Protein AF-A0A938W6D3-F1 (afdb_monomer)

Radius of gyration: 17.62 Å; Cα contacts (8 Å, |Δi|>4): 256; chains: 1; bounding box: 37×51×52 Å

Secondary structure (DSSP, 8-state):
-PPPEEEEEEE-GGGHHHHHHHHHHHHT-SS---EEEEESS-SGGGTT-SEEEEEE-SS--TTHHHHHHHHHHTT--EEEEEE-S---HHHHHHHHHTTTS--EEESSHHHHHHHHHHHHHHHHHHTTTTTT--HHHHHHHHHHHHHHTT-PPPPPPPP----TT-EEE--TTTS--TT----PPP-

Sequence (187 aa):
MPSQVRLYISAGPDQDPARELLGRSLAEFPINVGWVIKRTPDVDSVAECHLFVLLFGPDIVAPVGLELWWARRTEKPIIGCYFDGLHTPAGQVFLQENADLNWTRCADLPALRRAVMTHLSRFLLAHAERYGV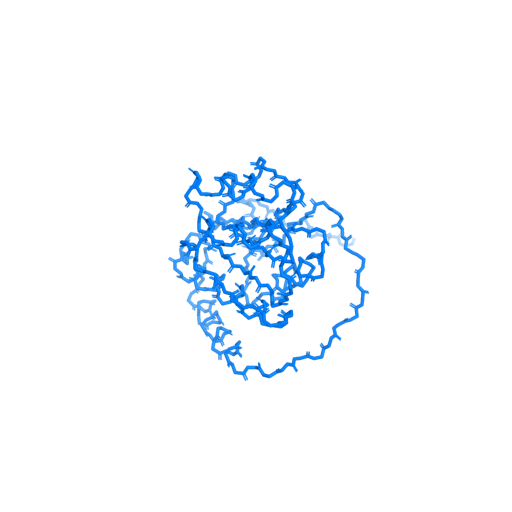SLVEAERLRAFVASLDKTAPAPAPPKATGAGGGGVILAPGKDEPAGARLVQDEA

Mean predicted aligned error: 8.63 Å

Structure (mmCIF, N/CA/C/O backbone):
data_AF-A0A938W6D3-F1
#
_entry.id   AF-A0A938W6D3-F1
#
loop_
_atom_site.group_PDB
_atom_site.id
_atom_site.type_symbol
_atom_site.label_atom_id
_atom_site.label_alt_id
_atom_site.label_comp_id
_atom_site.label_asym_id
_atom_site.label_entity_id
_atom_site.label_seq_id
_atom_site.pdbx_PDB_ins_code
_atom_site.Cartn_x
_atom_site.Cartn_y
_atom_site.Cartn_z
_atom_site.occupancy
_atom_site.B_iso_or_equiv
_atom_site.auth_seq_id
_atom_site.auth_comp_id
_atom_site.auth_asym_id
_atom_site.auth_atom_id
_atom_site.pdbx_PDB_model_num
ATOM 1 N N . MET A 1 1 ? -5.534 0.957 24.408 1.00 50.62 1 MET A N 1
ATOM 2 C CA . MET A 1 1 ? -5.613 2.127 23.507 1.00 50.62 1 MET A CA 1
ATOM 3 C C . MET A 1 1 ? -5.587 1.623 22.077 1.00 50.62 1 MET A C 1
ATOM 5 O O . MET A 1 1 ? -4.887 0.639 21.846 1.00 50.62 1 MET A O 1
ATOM 9 N N . PRO A 1 2 ? -6.359 2.222 21.156 1.00 61.66 2 PRO A N 1
ATOM 10 C CA . PRO A 1 2 ? -6.292 1.850 19.748 1.00 61.66 2 PRO A CA 1
ATOM 11 C C . PRO A 1 2 ? -4.872 2.081 19.228 1.00 61.66 2 PRO A C 1
ATOM 13 O O . PRO A 1 2 ? -4.289 3.137 19.457 1.00 61.66 2 PRO A O 1
ATOM 16 N N . SER A 1 3 ? -4.287 1.076 18.577 1.00 80.00 3 SER A N 1
ATOM 17 C CA . SER A 1 3 ? -2.960 1.238 17.975 1.00 80.00 3 SER A CA 1
ATOM 18 C C . SER A 1 3 ? -3.056 2.077 16.702 1.00 80.00 3 SER A C 1
ATOM 20 O O . SER A 1 3 ? -4.046 1.973 15.985 1.00 80.00 3 SER A O 1
ATOM 22 N N . GLN A 1 4 ? -2.026 2.853 16.375 1.00 90.56 4 GLN A N 1
ATOM 23 C CA . GLN A 1 4 ? -1.933 3.494 15.061 1.00 90.56 4 GLN A CA 1
ATOM 24 C C . GLN A 1 4 ? -1.686 2.447 13.967 1.00 90.56 4 GLN A C 1
ATOM 26 O O . GLN A 1 4 ? -1.009 1.437 14.184 1.00 90.56 4 GLN A O 1
ATOM 31 N N . VAL A 1 5 ? -2.208 2.676 12.765 1.00 94.19 5 VAL A N 1
ATOM 32 C CA . VAL A 1 5 ? -1.916 1.841 11.598 1.00 94.19 5 VAL A CA 1
ATOM 33 C C . VAL A 1 5 ? -0.581 2.271 11.006 1.00 94.19 5 VAL A C 1
ATOM 35 O O . VAL A 1 5 ? -0.425 3.399 10.548 1.00 94.19 5 VAL A O 1
ATOM 38 N N . ARG A 1 6 ? 0.389 1.355 10.988 1.00 95.81 6 ARG A N 1
ATOM 39 C CA . ARG A 1 6 ? 1.700 1.565 10.378 1.00 95.81 6 ARG A CA 1
ATOM 40 C C . ARG A 1 6 ? 1.677 1.015 8.958 1.00 95.81 6 ARG A C 1
ATOM 42 O O . ARG A 1 6 ? 1.587 -0.198 8.774 1.00 95.81 6 ARG A O 1
ATOM 49 N N . LEU A 1 7 ? 1.728 1.895 7.971 1.00 97.25 7 LEU A N 1
ATOM 50 C CA . LEU A 1 7 ? 1.716 1.552 6.554 1.00 97.25 7 LEU A CA 1
ATOM 51 C C . LEU A 1 7 ? 3.096 1.809 5.958 1.00 97.25 7 LEU A C 1
ATOM 53 O O . LEU A 1 7 ? 3.646 2.898 6.119 1.00 97.25 7 LEU A O 1
ATOM 57 N N . TYR A 1 8 ? 3.625 0.828 5.238 1.00 97.94 8 TYR A N 1
ATOM 58 C CA . TYR A 1 8 ? 4.823 1.002 4.431 1.00 97.94 8 TYR A CA 1
ATOM 59 C C . TYR A 1 8 ? 4.459 1.046 2.948 1.00 97.94 8 TYR A C 1
ATOM 61 O O . TYR A 1 8 ? 3.762 0.151 2.478 1.00 97.94 8 TYR A O 1
ATOM 69 N N . ILE A 1 9 ? 4.925 2.054 2.211 1.00 97.94 9 ILE A N 1
ATOM 70 C CA . ILE A 1 9 ? 4.719 2.172 0.761 1.00 97.94 9 ILE A CA 1
ATOM 71 C C . ILE A 1 9 ? 6.065 2.018 0.052 1.00 97.94 9 ILE A C 1
ATOM 73 O O . ILE A 1 9 ? 6.869 2.953 0.015 1.00 97.94 9 ILE A O 1
ATOM 77 N N . SER A 1 10 ? 6.291 0.838 -0.521 1.00 97.62 10 SER A N 1
ATOM 78 C CA . SER A 1 10 ? 7.469 0.532 -1.322 1.00 97.62 10 SER A CA 1
ATOM 79 C C . SER A 1 10 ? 7.214 0.837 -2.792 1.00 97.62 10 SER A C 1
ATOM 81 O O . SER A 1 10 ? 6.268 0.310 -3.383 1.00 97.62 10 SER A O 1
ATOM 83 N N . ALA A 1 11 ? 8.006 1.739 -3.368 1.00 96.62 11 ALA A N 1
ATOM 84 C CA . ALA A 1 11 ? 7.808 2.200 -4.736 1.00 96.62 11 ALA A CA 1
ATOM 85 C C . ALA A 1 11 ? 9.069 2.843 -5.324 1.00 96.62 11 ALA A C 1
ATOM 87 O O . ALA A 1 11 ? 9.824 3.515 -4.611 1.00 96.62 11 ALA A O 1
ATOM 88 N N . GLY A 1 12 ? 9.244 2.710 -6.639 1.00 93.25 12 GLY A N 1
ATOM 89 C CA . GLY A 1 12 ? 10.274 3.435 -7.378 1.00 93.25 12 GLY A CA 1
ATOM 90 C C . GLY A 1 12 ? 9.995 4.940 -7.517 1.00 93.25 12 GLY A C 1
ATOM 91 O O . GLY A 1 12 ? 8.876 5.387 -7.253 1.00 93.25 12 GLY A O 1
ATOM 92 N N . PRO A 1 13 ? 10.997 5.753 -7.913 1.00 91.00 13 PRO A N 1
ATOM 93 C CA . PRO A 1 13 ? 10.822 7.194 -8.138 1.00 91.00 13 PRO A CA 1
ATOM 94 C C . PRO A 1 13 ? 9.753 7.533 -9.186 1.00 91.00 13 PRO A C 1
ATOM 96 O O . PRO A 1 13 ? 9.046 8.527 -9.065 1.00 91.00 13 PRO A O 1
ATOM 99 N N . ASP A 1 14 ? 9.587 6.681 -10.195 1.00 90.25 14 ASP A N 1
ATOM 100 C CA . ASP A 1 14 ? 8.561 6.795 -11.235 1.00 90.25 14 ASP A CA 1
ATOM 101 C C . ASP A 1 14 ? 7.126 6.710 -10.682 1.00 90.25 14 ASP A C 1
ATOM 103 O O . ASP A 1 14 ? 6.181 7.178 -11.316 1.00 90.25 14 ASP A O 1
ATOM 107 N N . GLN A 1 15 ? 6.964 6.172 -9.471 1.00 94.19 15 GLN A N 1
ATOM 108 C CA . GLN A 1 15 ? 5.687 6.010 -8.782 1.00 94.19 15 GLN A CA 1
ATOM 109 C C . GLN A 1 15 ? 5.403 7.122 -7.756 1.00 94.19 15 GLN A C 1
ATOM 111 O O . GLN A 1 15 ? 4.501 6.993 -6.926 1.00 94.19 15 GLN A O 1
ATOM 116 N N . ASP A 1 16 ? 6.123 8.246 -7.805 1.00 92.56 16 ASP A N 1
ATOM 117 C CA . ASP A 1 16 ? 5.860 9.408 -6.945 1.00 92.56 16 ASP A CA 1
ATOM 118 C C . ASP A 1 16 ? 4.405 9.912 -6.978 1.00 92.56 16 ASP A C 1
ATOM 120 O O . ASP A 1 16 ? 3.821 10.091 -5.902 1.00 92.56 16 ASP A O 1
ATOM 124 N N . PRO A 1 17 ? 3.760 10.063 -8.154 1.00 93.88 17 PRO A N 1
ATOM 125 C CA . PRO A 1 17 ? 2.354 10.466 -8.218 1.00 93.88 17 PRO A CA 1
ATOM 126 C C . PRO A 1 17 ? 1.422 9.488 -7.493 1.00 93.88 17 PRO A C 1
ATOM 128 O O . PRO A 1 17 ? 0.459 9.896 -6.842 1.00 93.88 17 PRO A O 1
ATOM 131 N N . ALA A 1 18 ? 1.723 8.190 -7.572 1.00 94.94 18 ALA A N 1
ATOM 132 C CA . ALA A 1 18 ? 0.973 7.154 -6.880 1.00 94.94 18 ALA A CA 1
ATOM 133 C C . ALA A 1 18 ? 1.157 7.250 -5.358 1.00 94.94 18 ALA A C 1
ATOM 135 O O . ALA A 1 18 ? 0.176 7.191 -4.615 1.00 94.94 18 ALA A O 1
ATOM 136 N N . ARG A 1 19 ? 2.388 7.484 -4.881 1.00 94.19 19 ARG A N 1
ATOM 137 C CA . ARG A 1 19 ? 2.662 7.713 -3.452 1.00 94.19 19 ARG A CA 1
ATOM 138 C C . ARG A 1 19 ? 1.906 8.922 -2.910 1.00 94.19 19 ARG A C 1
ATOM 140 O O . ARG A 1 19 ? 1.309 8.837 -1.836 1.00 94.19 19 ARG A O 1
ATOM 147 N N . GLU A 1 20 ? 1.915 10.032 -3.642 1.00 93.94 20 GLU A N 1
ATOM 148 C CA . GLU A 1 20 ? 1.214 11.253 -3.241 1.00 93.94 20 GLU A CA 1
ATOM 149 C C . GLU A 1 20 ? -0.303 11.034 -3.170 1.00 93.94 20 GLU A C 1
ATOM 151 O O . GLU A 1 20 ? -0.943 11.399 -2.179 1.00 93.94 20 GLU A O 1
ATOM 156 N N . LEU A 1 21 ? -0.875 10.377 -4.185 1.00 95.62 21 LEU A N 1
ATOM 157 C CA . LEU A 1 21 ? -2.291 10.024 -4.218 1.00 95.62 21 LEU A CA 1
ATOM 158 C C . LEU A 1 21 ? -2.701 9.182 -3.007 1.00 95.62 21 LEU A C 1
ATOM 160 O O . LEU A 1 21 ? -3.756 9.431 -2.417 1.00 95.62 21 LEU A O 1
ATOM 164 N N . LEU A 1 22 ? -1.894 8.182 -2.640 1.00 95.75 22 LEU A N 1
ATOM 165 C CA . LEU A 1 22 ? -2.178 7.334 -1.485 1.00 95.75 22 LEU A CA 1
ATOM 166 C C . LEU A 1 22 ? -2.100 8.125 -0.181 1.00 95.75 22 LEU A C 1
ATOM 168 O O . LEU A 1 22 ? -3.022 8.028 0.623 1.00 95.75 22 LEU A O 1
ATOM 172 N N . GLY A 1 23 ? -1.073 8.960 0.003 1.00 92.75 23 GLY A N 1
ATOM 173 C CA . GLY A 1 23 ? -0.968 9.833 1.176 1.00 92.75 23 GLY A CA 1
ATOM 174 C C . GLY A 1 23 ? -2.195 10.733 1.344 1.00 92.75 23 GLY A C 1
ATOM 175 O O . GLY A 1 23 ? -2.763 10.819 2.431 1.00 92.75 23 GLY A O 1
ATOM 176 N N . ARG A 1 24 ? -2.669 11.329 0.246 1.00 94.12 24 ARG A N 1
ATOM 177 C CA . ARG A 1 24 ? -3.885 12.153 0.234 1.00 94.12 24 ARG A CA 1
ATOM 178 C C . ARG A 1 24 ? -5.145 11.340 0.532 1.00 94.12 24 ARG A C 1
ATOM 180 O O . ARG A 1 24 ? -5.965 11.747 1.343 1.00 94.12 24 ARG A O 1
ATOM 187 N N . SER A 1 25 ? -5.267 10.159 -0.071 1.00 94.31 25 SER A N 1
ATOM 188 C CA . SER A 1 25 ? -6.417 9.271 0.145 1.00 94.31 25 SER A CA 1
ATOM 189 C C . SER A 1 25 ? -6.520 8.784 1.594 1.00 94.31 25 SER A C 1
ATOM 191 O O . SER A 1 25 ? -7.625 8.580 2.084 1.00 94.31 25 SER A O 1
ATOM 193 N N . LEU A 1 26 ? -5.385 8.623 2.284 1.00 93.94 26 LEU A N 1
ATOM 194 C CA . LEU A 1 26 ? -5.334 8.283 3.709 1.00 93.94 26 LEU A CA 1
ATOM 195 C C . LEU A 1 26 ? -5.742 9.456 4.606 1.00 93.94 26 LEU A C 1
ATOM 197 O O . LEU A 1 26 ? -6.366 9.240 5.640 1.00 93.94 26 LEU A O 1
ATOM 201 N N . ALA A 1 27 ? -5.431 10.692 4.211 1.00 91.19 27 ALA A N 1
ATOM 202 C CA . ALA A 1 27 ? -5.909 11.883 4.914 1.00 91.19 27 ALA A CA 1
ATOM 203 C C . ALA A 1 27 ? -7.426 12.091 4.745 1.00 91.19 27 ALA A C 1
ATOM 205 O O . ALA A 1 27 ? -8.087 12.588 5.649 1.00 91.19 27 ALA A O 1
ATOM 206 N N . GLU A 1 28 ? -7.981 11.673 3.606 1.00 90.94 28 GLU A N 1
ATOM 207 C CA . GLU A 1 28 ? -9.415 11.742 3.280 1.00 90.94 28 GLU A CA 1
ATOM 208 C C . GLU A 1 28 ? -10.198 10.479 3.695 1.00 90.94 28 GLU A C 1
ATOM 210 O O . GLU A 1 28 ? -11.330 10.265 3.252 1.00 90.94 28 GLU A O 1
ATOM 215 N N . PHE A 1 29 ? -9.598 9.599 4.499 1.00 93.81 29 PHE A N 1
ATOM 216 C CA . PHE A 1 29 ? -10.198 8.314 4.841 1.00 93.81 29 PHE A CA 1
ATOM 217 C C . PHE A 1 29 ? -11.507 8.507 5.641 1.00 93.81 29 PHE A C 1
ATOM 219 O O . PHE A 1 29 ? -11.589 9.400 6.484 1.00 93.81 29 PHE A O 1
ATOM 226 N N . PRO A 1 30 ? -12.559 7.690 5.423 1.00 92.00 30 PRO A N 1
ATOM 227 C CA . PRO A 1 30 ? -13.912 7.966 5.937 1.00 92.00 30 PRO A CA 1
ATOM 228 C C . PRO A 1 30 ? -14.073 7.809 7.459 1.00 92.00 30 PRO A C 1
ATOM 230 O O . PRO A 1 30 ? -15.167 8.023 7.993 1.00 92.00 30 PRO A O 1
ATOM 233 N N . ILE A 1 31 ? -13.020 7.382 8.157 1.00 92.25 31 ILE A N 1
ATOM 234 C CA . ILE A 1 31 ? -13.013 7.173 9.603 1.00 92.25 31 ILE A CA 1
ATOM 235 C C . ILE A 1 31 ? -11.733 7.722 10.215 1.00 92.25 31 ILE A C 1
ATOM 237 O O . ILE A 1 31 ? -10.702 7.825 9.552 1.00 92.25 31 ILE A O 1
ATOM 241 N N . ASN A 1 32 ? -11.801 8.021 11.507 1.00 87.38 32 ASN A N 1
ATOM 242 C CA . ASN A 1 32 ? -10.692 8.613 12.227 1.00 87.38 32 ASN A CA 1
ATOM 243 C C . ASN A 1 32 ? -9.780 7.514 12.795 1.00 87.38 32 ASN A C 1
ATOM 245 O O . ASN A 1 32 ? -10.134 6.845 13.772 1.00 87.38 32 ASN A O 1
ATOM 249 N N . VAL A 1 33 ? -8.630 7.295 12.157 1.00 88.81 33 VAL A N 1
ATOM 250 C CA . VAL A 1 33 ? -7.60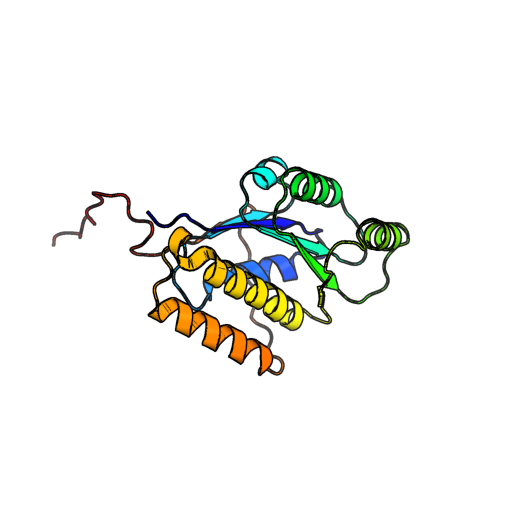9 6.317 12.564 1.00 88.81 33 VAL A CA 1
ATOM 251 C C . VAL A 1 33 ? -6.243 6.984 12.466 1.00 88.81 33 VAL A C 1
ATOM 253 O O . VAL A 1 33 ? -5.974 7.680 11.491 1.00 88.81 33 VAL A O 1
ATOM 256 N N . GLY A 1 34 ? -5.396 6.789 13.477 1.00 90.06 34 GLY A N 1
ATOM 257 C CA . GLY A 1 34 ? -4.036 7.316 13.454 1.00 90.06 34 GLY A CA 1
ATOM 258 C C . GLY A 1 34 ? -3.183 6.525 12.463 1.00 90.06 34 GLY A C 1
ATOM 259 O O . GLY A 1 34 ? -3.135 5.295 12.541 1.00 90.06 34 GLY A O 1
ATOM 260 N N . TRP A 1 35 ? -2.512 7.209 11.539 1.00 93.31 35 TRP A N 1
ATOM 261 C CA . TRP A 1 35 ? -1.640 6.599 10.535 1.00 93.31 35 TRP A CA 1
ATOM 262 C C . TRP A 1 35 ? -0.188 6.994 10.754 1.00 93.31 35 TRP A C 1
ATOM 264 O O . TRP A 1 35 ? 0.136 8.167 10.927 1.00 93.31 35 TRP A O 1
ATOM 274 N N . VAL A 1 36 ? 0.701 6.017 10.630 1.00 95.06 36 VAL A N 1
ATOM 275 C CA . VAL A 1 36 ? 2.142 6.229 10.492 1.00 95.06 36 VAL A CA 1
ATOM 276 C C . VAL A 1 36 ? 2.541 5.702 9.125 1.00 95.06 36 VAL A C 1
ATOM 278 O O . VAL A 1 36 ? 2.467 4.496 8.884 1.00 95.06 36 VAL A O 1
ATOM 281 N N . ILE A 1 37 ? 2.933 6.599 8.221 1.00 95.06 37 ILE A N 1
ATOM 282 C CA . ILE A 1 37 ? 3.239 6.253 6.833 1.00 95.06 37 ILE A CA 1
ATOM 283 C C . ILE A 1 37 ? 4.745 6.364 6.612 1.00 95.06 37 ILE A C 1
ATOM 285 O O . ILE A 1 37 ? 5.329 7.451 6.674 1.00 95.06 37 ILE A O 1
ATOM 289 N N . LYS A 1 38 ? 5.358 5.221 6.314 1.00 96.38 38 LYS A N 1
ATOM 290 C CA . LYS A 1 38 ? 6.757 5.078 5.906 1.00 96.38 38 LYS A CA 1
ATOM 291 C C . LYS A 1 38 ? 6.827 4.710 4.427 1.00 96.38 38 LYS A C 1
ATOM 293 O O . LYS A 1 38 ? 5.863 4.182 3.871 1.00 96.38 38 LYS A O 1
ATOM 298 N N . ARG A 1 39 ? 7.934 5.036 3.763 1.00 94.62 39 ARG A N 1
ATOM 299 C CA . ARG A 1 39 ? 8.095 4.807 2.321 1.00 94.62 39 ARG A CA 1
ATOM 300 C C . ARG A 1 39 ? 9.553 4.617 1.929 1.00 94.62 39 ARG A C 1
ATOM 302 O O . ARG A 1 39 ? 10.432 5.050 2.667 1.00 94.62 39 ARG A O 1
ATOM 309 N N . THR A 1 40 ? 9.772 4.058 0.742 1.00 94.25 40 THR A 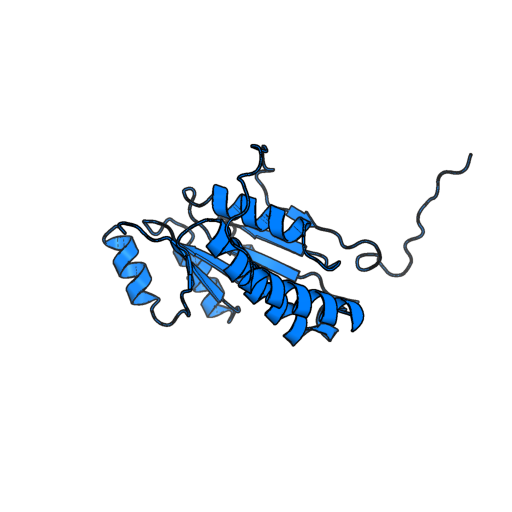N 1
ATOM 310 C CA . THR A 1 40 ? 11.103 3.917 0.137 1.00 94.25 40 THR A CA 1
ATOM 311 C C . THR A 1 40 ? 11.850 5.259 0.068 1.00 94.25 40 THR A C 1
ATOM 313 O O . THR A 1 40 ? 11.243 6.254 -0.349 1.00 94.25 40 THR A O 1
ATOM 316 N N . PRO A 1 41 ? 13.166 5.302 0.351 1.00 92.88 41 PRO A N 1
ATOM 317 C CA . PRO A 1 41 ? 13.993 4.221 0.897 1.00 92.88 41 PRO A CA 1
ATOM 318 C C . PRO A 1 41 ? 14.021 4.248 2.439 1.00 92.88 41 PRO A C 1
ATOM 320 O O . PRO A 1 41 ? 14.532 5.198 3.024 1.00 92.88 41 PRO A O 1
ATOM 323 N N . ASP A 1 42 ? 13.506 3.207 3.103 1.00 93.31 42 ASP A N 1
ATOM 324 C CA . ASP A 1 42 ? 13.544 3.074 4.579 1.00 93.31 42 ASP A CA 1
ATOM 325 C C . ASP A 1 42 ? 13.364 1.598 4.980 1.00 93.31 42 ASP A C 1
ATOM 327 O O . ASP A 1 42 ? 12.287 1.182 5.402 1.00 93.31 42 ASP A O 1
ATOM 331 N N . VAL A 1 43 ? 14.378 0.764 4.739 1.00 92.75 43 VAL A N 1
ATOM 332 C CA . VAL A 1 43 ? 14.269 -0.698 4.916 1.00 92.75 43 VAL A CA 1
ATOM 333 C C . VAL A 1 43 ? 13.986 -1.078 6.374 1.00 92.75 43 VAL A C 1
ATOM 335 O O . VAL A 1 43 ? 13.194 -1.984 6.631 1.00 92.75 43 VAL A O 1
ATOM 338 N N . ASP A 1 44 ? 14.578 -0.360 7.328 1.00 91.88 44 ASP A N 1
ATOM 339 C CA . ASP A 1 44 ? 14.455 -0.658 8.759 1.00 91.88 44 ASP A CA 1
ATOM 340 C C . ASP A 1 44 ? 13.004 -0.525 9.247 1.00 91.88 44 ASP A C 1
ATOM 342 O O . ASP A 1 44 ? 12.524 -1.328 10.051 1.00 91.88 44 ASP A O 1
ATOM 346 N N . SER A 1 45 ? 12.252 0.426 8.685 1.00 93.94 45 SER A N 1
ATOM 347 C CA . SER A 1 45 ? 10.844 0.630 9.035 1.00 93.94 45 SER A CA 1
ATOM 348 C C . SER A 1 45 ? 9.894 -0.459 8.513 1.00 93.94 45 SER A C 1
ATOM 350 O O . SER A 1 45 ? 8.730 -0.495 8.924 1.00 93.94 45 SER A O 1
ATOM 352 N N . VAL A 1 46 ? 10.344 -1.361 7.630 1.00 95.69 46 VAL A N 1
ATOM 353 C CA . VAL A 1 46 ? 9.510 -2.462 7.107 1.00 95.69 46 VAL A CA 1
ATOM 354 C C . VAL A 1 46 ? 9.112 -3.425 8.227 1.00 95.69 46 VAL A C 1
ATOM 356 O O . VAL A 1 46 ? 7.967 -3.870 8.288 1.00 95.69 46 VAL A O 1
ATOM 359 N N . ALA A 1 47 ? 10.018 -3.711 9.165 1.00 91.88 47 ALA A N 1
ATOM 360 C CA . ALA A 1 47 ? 9.744 -4.641 10.260 1.00 91.88 47 ALA A CA 1
ATOM 361 C C . ALA A 1 47 ? 8.640 -4.134 11.207 1.00 91.88 47 ALA A C 1
ATOM 363 O O . ALA A 1 47 ? 7.899 -4.932 11.789 1.00 91.88 47 ALA A O 1
ATOM 364 N N . GLU A 1 48 ? 8.483 -2.816 11.328 1.00 92.44 48 GLU A N 1
ATOM 365 C CA . GLU A 1 48 ? 7.505 -2.186 12.217 1.00 92.44 48 GLU A CA 1
ATOM 366 C C . GLU A 1 48 ? 6.125 -1.998 11.576 1.00 92.44 48 GLU A C 1
ATOM 368 O O . GLU A 1 48 ? 5.162 -1.669 12.274 1.00 92.44 48 GLU A O 1
ATOM 373 N N . CYS A 1 49 ? 5.993 -2.177 10.258 1.00 95.31 49 CYS A N 1
ATOM 374 C CA . CYS A 1 49 ? 4.722 -1.935 9.590 1.00 95.31 49 CYS A CA 1
ATOM 375 C C . CYS A 1 49 ? 3.679 -3.020 9.919 1.00 95.31 49 CYS A C 1
ATOM 377 O O . CYS A 1 49 ? 3.994 -4.170 10.246 1.00 95.31 49 CYS A O 1
ATOM 379 N N . HIS A 1 50 ? 2.408 -2.630 9.850 1.00 95.44 50 HIS A N 1
ATOM 380 C CA . HIS A 1 50 ? 1.259 -3.531 9.918 1.00 95.44 50 HIS A CA 1
ATOM 381 C C . HIS A 1 50 ? 0.830 -3.991 8.521 1.00 95.44 50 HIS A C 1
ATOM 383 O O . HIS A 1 50 ? 0.339 -5.106 8.383 1.00 95.44 50 HIS A O 1
ATOM 389 N N . LEU A 1 51 ? 1.024 -3.147 7.501 1.00 95.94 51 LEU A N 1
ATOM 390 C CA . LEU A 1 51 ? 0.812 -3.484 6.095 1.00 95.94 51 LEU A CA 1
ATOM 391 C C . LEU A 1 51 ? 1.943 -2.951 5.224 1.00 95.94 51 LEU A C 1
ATOM 393 O O . LEU A 1 51 ? 2.476 -1.864 5.469 1.00 95.94 51 LEU A O 1
ATOM 397 N N . PHE A 1 52 ? 2.213 -3.686 4.152 1.00 98.00 52 PHE A N 1
ATOM 398 C CA . PHE A 1 52 ? 3.163 -3.320 3.118 1.00 98.00 52 PHE A CA 1
ATOM 399 C C . PHE A 1 52 ? 2.439 -3.153 1.780 1.00 98.00 52 PHE A C 1
ATOM 401 O O . PHE A 1 52 ? 1.781 -4.073 1.302 1.00 98.00 52 PHE A O 1
ATOM 408 N N . VAL A 1 53 ? 2.546 -1.979 1.167 1.00 98.12 53 VAL A N 1
ATOM 409 C CA . VAL A 1 53 ? 2.038 -1.693 -0.177 1.00 98.12 53 VAL A CA 1
ATOM 410 C C . VAL A 1 53 ? 3.223 -1.668 -1.123 1.00 98.12 53 VAL A C 1
ATOM 412 O O . VAL A 1 53 ? 4.138 -0.872 -0.933 1.00 98.12 53 VAL A O 1
ATOM 415 N N . LEU A 1 54 ? 3.191 -2.518 -2.143 1.00 98.06 54 LEU A N 1
ATOM 416 C CA . LEU A 1 54 ? 4.178 -2.548 -3.212 1.00 98.06 54 LEU A CA 1
ATOM 417 C C . LEU A 1 54 ? 3.572 -1.934 -4.470 1.00 98.06 54 LEU A C 1
ATOM 419 O O . LEU A 1 54 ? 2.600 -2.465 -5.005 1.00 98.06 54 LEU A O 1
ATOM 423 N N . LEU A 1 55 ? 4.154 -0.833 -4.940 1.00 97.25 55 LEU A N 1
ATOM 424 C CA . LEU A 1 55 ? 3.786 -0.187 -6.195 1.00 97.25 55 LEU A CA 1
ATOM 425 C C . LEU A 1 55 ? 4.848 -0.501 -7.244 1.00 97.25 55 LEU A C 1
ATOM 427 O O . LEU A 1 55 ? 5.985 -0.035 -7.146 1.00 97.25 55 LEU A O 1
ATOM 431 N N . PHE A 1 56 ? 4.469 -1.292 -8.240 1.00 96.06 56 PHE A N 1
ATOM 432 C CA . PHE A 1 56 ? 5.366 -1.747 -9.287 1.00 96.06 56 PHE A CA 1
ATOM 433 C C . PHE A 1 56 ? 5.106 -1.022 -10.613 1.00 96.06 56 PHE A C 1
ATOM 435 O O . PHE A 1 56 ? 3.985 -1.004 -11.129 1.00 96.06 56 PHE A O 1
ATOM 442 N N . GLY A 1 57 ? 6.164 -0.404 -11.137 1.00 92.62 57 GLY A N 1
ATOM 443 C CA . GLY A 1 57 ? 6.171 0.327 -12.399 1.00 92.62 57 GLY A CA 1
ATOM 444 C C . GLY A 1 57 ? 6.780 -0.480 -13.554 1.00 92.62 57 GLY A C 1
ATOM 445 O O . GLY A 1 57 ? 6.705 -1.709 -13.573 1.00 92.62 57 GLY A O 1
ATOM 446 N N . PRO A 1 58 ? 7.403 0.190 -14.539 1.00 92.88 58 PRO A N 1
ATOM 447 C CA . PRO A 1 58 ? 8.059 -0.470 -15.671 1.00 92.88 58 PRO A CA 1
ATOM 448 C C . PRO A 1 58 ? 9.277 -1.323 -15.287 1.00 92.88 58 PRO A C 1
ATOM 450 O O . PRO A 1 58 ? 9.604 -2.272 -15.999 1.00 92.88 58 PRO A O 1
ATOM 453 N N . ASP A 1 59 ? 9.957 -0.998 -14.187 1.00 95.19 59 ASP A N 1
ATOM 454 C CA . ASP A 1 59 ? 11.167 -1.695 -13.749 1.00 95.19 59 ASP A CA 1
ATOM 455 C C . ASP A 1 59 ? 11.249 -1.807 -12.222 1.00 95.19 59 ASP A C 1
ATOM 457 O O . ASP A 1 59 ? 10.600 -1.060 -11.486 1.00 95.19 59 ASP A O 1
ATOM 461 N N . ILE A 1 60 ? 12.083 -2.731 -11.747 1.00 93.62 60 ILE A N 1
ATOM 462 C CA . ILE A 1 60 ? 12.475 -2.824 -10.347 1.00 93.62 60 ILE A CA 1
ATOM 463 C C . ILE A 1 60 ? 13.650 -1.881 -10.069 1.00 93.62 60 ILE A C 1
ATOM 465 O O . ILE A 1 60 ? 14.659 -1.878 -10.770 1.00 93.62 60 ILE A O 1
ATOM 469 N N . VAL A 1 61 ? 13.547 -1.093 -9.001 1.00 93.81 61 VAL A N 1
ATOM 470 C CA . VAL A 1 61 ? 14.607 -0.170 -8.575 1.00 93.81 61 VAL A CA 1
ATOM 471 C C . VAL A 1 61 ? 14.998 -0.437 -7.132 1.00 93.81 61 VAL A C 1
ATOM 473 O O . VAL A 1 61 ? 14.155 -0.712 -6.280 1.00 93.81 61 VAL A O 1
ATOM 476 N N . ALA A 1 62 ? 16.290 -0.361 -6.828 1.00 93.31 62 ALA A N 1
ATOM 477 C CA . ALA A 1 62 ? 16.742 -0.474 -5.449 1.00 93.31 62 ALA A CA 1
ATOM 478 C C . ALA A 1 62 ? 16.210 0.710 -4.610 1.00 93.31 62 ALA A C 1
ATOM 480 O O . ALA A 1 62 ? 16.174 1.834 -5.113 1.00 93.31 62 ALA A O 1
ATOM 481 N N . PRO A 1 63 ? 15.832 0.497 -3.336 1.00 95.69 63 PRO A N 1
ATOM 482 C CA . PRO A 1 63 ? 15.881 -0.755 -2.571 1.00 95.69 63 PRO A CA 1
ATOM 483 C C . PRO A 1 63 ? 14.574 -1.584 -2.570 1.00 95.69 63 PRO A C 1
ATOM 485 O O . PRO A 1 63 ? 14.429 -2.453 -1.716 1.00 95.69 63 PRO A O 1
ATOM 488 N N . VAL A 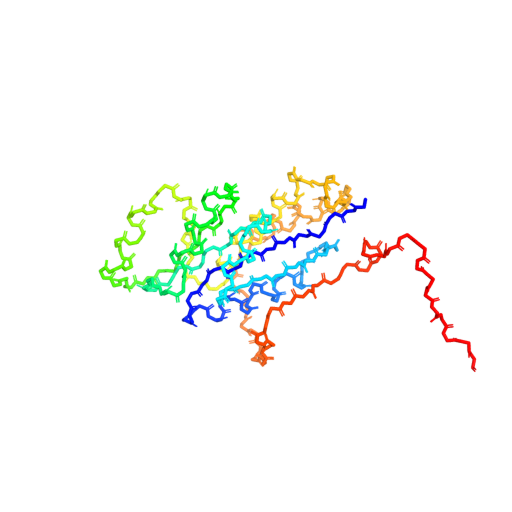1 64 ? 13.637 -1.382 -3.507 1.00 96.38 64 VAL A N 1
ATOM 489 C CA . VAL A 1 64 ? 12.291 -2.009 -3.494 1.00 96.38 64 VAL A CA 1
ATOM 490 C C . VAL A 1 64 ? 12.339 -3.535 -3.342 1.00 96.38 64 VAL A C 1
ATOM 492 O O . VAL A 1 64 ? 11.590 -4.107 -2.552 1.00 96.38 64 VAL A O 1
ATOM 495 N N . GLY A 1 65 ? 13.253 -4.214 -4.044 1.00 96.12 65 GLY A N 1
ATOM 496 C CA . GLY A 1 65 ? 13.402 -5.669 -3.924 1.00 96.12 65 GLY A CA 1
ATOM 497 C C . GLY A 1 65 ? 13.815 -6.124 -2.518 1.00 96.12 65 GLY A C 1
ATOM 498 O O . GLY A 1 65 ? 13.299 -7.120 -2.013 1.00 96.12 65 GLY A O 1
ATOM 499 N N . LEU A 1 66 ? 14.695 -5.368 -1.852 1.00 96.50 66 LEU A N 1
ATOM 500 C CA . LEU A 1 66 ? 15.121 -5.648 -0.478 1.00 96.50 66 LEU A CA 1
ATOM 501 C C . LEU A 1 66 ? 13.993 -5.368 0.525 1.00 96.50 66 LEU A C 1
ATOM 503 O O . LEU A 1 66 ? 13.800 -6.137 1.465 1.00 96.50 66 LEU A O 1
ATOM 507 N N . GLU A 1 67 ? 13.224 -4.301 0.312 1.00 97.69 67 GLU A N 1
ATOM 508 C CA . GLU A 1 67 ? 12.051 -3.972 1.131 1.00 97.69 67 GLU A CA 1
ATOM 509 C C . GLU A 1 67 ? 10.984 -5.075 1.040 1.00 97.69 67 GLU A C 1
ATOM 511 O O . GLU A 1 67 ? 10.482 -5.531 2.069 1.00 97.69 67 GLU A O 1
ATOM 516 N N . LEU A 1 68 ? 10.695 -5.577 -0.168 1.00 97.44 68 LEU A N 1
ATOM 517 C CA . LEU A 1 68 ? 9.789 -6.712 -0.366 1.00 97.44 68 LEU A CA 1
ATOM 518 C C . LEU A 1 68 ? 10.314 -7.986 0.312 1.00 97.44 68 LEU A C 1
ATOM 520 O O . LEU A 1 68 ? 9.549 -8.707 0.958 1.00 97.44 68 LEU A O 1
ATOM 524 N N . TRP A 1 69 ? 11.615 -8.261 0.196 1.00 96.12 69 TRP A N 1
ATOM 525 C CA . TRP A 1 69 ? 12.236 -9.409 0.857 1.00 96.12 69 TRP A CA 1
ATOM 526 C C . TRP A 1 69 ? 12.040 -9.362 2.380 1.00 96.12 69 TRP A C 1
ATOM 528 O O . TRP A 1 69 ? 11.633 -10.358 2.983 1.00 96.12 69 TRP A O 1
ATOM 538 N N . TRP A 1 70 ? 12.240 -8.196 3.001 1.00 96.94 70 TRP A N 1
ATOM 539 C CA . TRP A 1 70 ? 11.990 -8.001 4.432 1.00 96.94 70 TRP A CA 1
ATOM 540 C C . TRP A 1 70 ? 10.512 -8.127 4.805 1.00 96.94 70 TRP A C 1
ATOM 542 O O . TRP A 1 70 ? 10.194 -8.746 5.825 1.00 96.94 70 TRP A O 1
ATOM 552 N N . ALA A 1 71 ? 9.607 -7.594 3.981 1.00 97.00 71 ALA A N 1
ATOM 553 C CA . ALA A 1 71 ? 8.167 -7.704 4.201 1.00 97.00 71 ALA A CA 1
ATOM 554 C C . ALA A 1 71 ? 7.716 -9.171 4.223 1.00 97.00 71 ALA A C 1
ATOM 556 O O . ALA A 1 71 ? 6.985 -9.577 5.124 1.00 97.00 71 ALA A O 1
ATOM 557 N N . ARG A 1 72 ? 8.221 -9.995 3.296 1.00 95.94 72 ARG A N 1
ATOM 558 C CA . ARG A 1 72 ? 7.967 -11.445 3.285 1.00 95.94 72 ARG A CA 1
ATOM 559 C C . ARG A 1 72 ? 8.556 -12.144 4.500 1.00 95.94 72 ARG A C 1
ATOM 561 O O . ARG A 1 72 ? 7.867 -12.913 5.160 1.00 95.94 72 ARG A O 1
ATOM 568 N N . ARG A 1 73 ? 9.820 -11.857 4.822 1.00 95.25 73 ARG A N 1
ATOM 569 C CA . ARG A 1 73 ? 10.521 -12.476 5.957 1.00 95.25 73 ARG A CA 1
ATOM 570 C C . ARG A 1 73 ? 9.848 -12.185 7.301 1.00 95.25 73 ARG A C 1
ATOM 572 O O . ARG A 1 73 ? 9.958 -12.987 8.219 1.00 95.25 73 ARG A O 1
ATOM 579 N N . THR A 1 74 ? 9.183 -11.040 7.415 1.00 94.06 74 THR A N 1
ATOM 580 C CA . THR A 1 74 ? 8.437 -10.626 8.612 1.00 94.06 74 THR A CA 1
ATOM 581 C C . THR A 1 74 ? 6.927 -10.851 8.483 1.00 94.06 74 THR A C 1
ATOM 583 O O . THR A 1 74 ? 6.161 -10.290 9.266 1.00 94.06 74 THR A O 1
ATOM 586 N N . GLU A 1 75 ? 6.517 -11.665 7.501 1.00 94.00 75 GLU A N 1
ATOM 587 C CA . GLU A 1 75 ? 5.142 -12.123 7.261 1.00 94.00 75 GLU A CA 1
ATOM 588 C C . GLU A 1 75 ? 4.117 -10.982 7.206 1.00 94.00 75 GLU A C 1
ATOM 590 O O . GLU A 1 75 ? 2.983 -11.088 7.680 1.00 94.00 75 GLU A O 1
ATOM 595 N N . LYS A 1 76 ? 4.517 -9.845 6.629 1.00 94.00 76 LYS A N 1
ATOM 596 C CA . LYS A 1 76 ? 3.622 -8.699 6.489 1.00 94.00 76 LYS A CA 1
ATOM 597 C C . LYS A 1 76 ? 2.523 -9.017 5.477 1.00 94.00 76 LYS A C 1
ATOM 599 O O . LYS A 1 76 ? 2.809 -9.584 4.423 1.00 94.00 76 LYS A O 1
ATOM 604 N N . PRO A 1 77 ? 1.278 -8.582 5.725 1.00 95.31 77 PRO A N 1
ATOM 605 C CA . PRO A 1 77 ? 0.275 -8.491 4.676 1.00 95.31 77 PRO A CA 1
ATOM 606 C C . PRO A 1 77 ? 0.776 -7.572 3.552 1.00 95.31 77 PRO A C 1
ATOM 608 O O . PRO A 1 77 ? 1.039 -6.389 3.790 1.00 95.31 77 PRO A O 1
ATOM 611 N N . ILE A 1 78 ? 0.903 -8.120 2.339 1.00 97.38 78 ILE A N 1
ATOM 612 C CA . ILE A 1 78 ? 1.393 -7.401 1.156 1.00 97.38 78 ILE A CA 1
ATOM 613 C C . ILE A 1 78 ? 0.226 -7.083 0.218 1.00 97.38 78 ILE A C 1
ATOM 615 O O . ILE A 1 78 ? -0.498 -7.974 -0.225 1.00 97.38 78 ILE A O 1
ATOM 619 N N . ILE A 1 79 ? 0.073 -5.803 -0.114 1.00 97.50 79 ILE A N 1
ATOM 620 C CA . ILE A 1 79 ? -0.806 -5.311 -1.175 1.00 97.50 79 ILE A CA 1
ATOM 621 C C . ILE A 1 79 ? 0.085 -5.023 -2.385 1.00 97.50 79 ILE A C 1
ATOM 623 O O . ILE A 1 79 ? 0.753 -3.991 -2.432 1.00 97.50 79 ILE A O 1
ATOM 627 N N . GLY A 1 80 ? 0.129 -5.955 -3.337 1.00 97.25 80 GLY A N 1
ATOM 628 C CA . GLY A 1 80 ? 0.867 -5.785 -4.587 1.00 97.25 80 GLY A CA 1
ATOM 629 C C . GLY A 1 80 ? 0.008 -5.091 -5.636 1.00 97.25 80 GLY A C 1
ATOM 630 O O . GLY A 1 80 ? -1.054 -5.598 -5.992 1.00 97.25 80 GLY A O 1
ATOM 631 N N . CYS A 1 81 ? 0.466 -3.959 -6.158 1.00 97.44 81 CYS A N 1
ATOM 632 C CA . CYS A 1 81 ? -0.163 -3.258 -7.270 1.00 97.44 81 CYS A CA 1
ATOM 633 C C . CYS A 1 81 ? 0.855 -3.048 -8.387 1.00 97.44 81 CYS A C 1
ATOM 635 O O . CYS A 1 81 ? 1.981 -2.636 -8.117 1.00 97.44 81 CYS A O 1
ATOM 637 N N . TYR A 1 82 ? 0.458 -3.286 -9.634 1.00 95.38 82 TYR A N 1
ATOM 638 C CA . TYR A 1 82 ? 1.287 -2.957 -10.793 1.00 95.38 82 TYR A CA 1
ATOM 639 C C . TYR A 1 82 ? 0.492 -2.175 -11.829 1.00 95.38 82 TYR A C 1
ATOM 641 O O . TYR A 1 82 ? -0.719 -2.372 -11.968 1.00 95.38 82 TYR A O 1
ATOM 649 N N . PHE A 1 83 ? 1.181 -1.287 -12.539 1.00 91.31 83 PHE A N 1
ATOM 650 C CA . PHE A 1 83 ? 0.607 -0.534 -13.646 1.00 91.31 83 PHE A CA 1
ATOM 651 C C . PHE A 1 83 ? 0.849 -1.227 -14.980 1.00 91.31 83 PHE A C 1
ATOM 653 O O . PHE A 1 83 ? 1.896 -1.837 -15.192 1.00 91.31 83 PHE A O 1
ATOM 660 N N . ASP A 1 84 ? -0.117 -1.096 -15.886 1.00 82.12 84 ASP A N 1
ATOM 661 C CA . ASP A 1 84 ? 0.040 -1.567 -17.257 1.00 82.12 84 ASP A CA 1
ATOM 662 C C . ASP A 1 84 ? 1.130 -0.791 -17.992 1.00 82.12 84 ASP A C 1
ATOM 664 O O . ASP A 1 84 ? 1.203 0.436 -17.927 1.00 82.12 84 ASP A O 1
ATOM 668 N N . GLY A 1 85 ? 1.955 -1.511 -18.745 1.00 83.38 85 GLY A N 1
ATOM 669 C CA . GLY A 1 85 ? 3.001 -0.910 -19.553 1.00 83.38 85 GLY A CA 1
ATOM 670 C C . GLY A 1 85 ? 4.005 -1.931 -20.059 1.00 83.38 85 GLY A C 1
ATOM 671 O O . GLY A 1 85 ? 3.925 -3.125 -19.772 1.00 83.38 85 GLY A O 1
ATOM 672 N N . LEU A 1 86 ? 4.970 -1.444 -20.836 1.00 87.12 86 LEU A N 1
ATOM 673 C CA . LEU A 1 86 ? 6.136 -2.240 -21.189 1.00 87.12 86 LEU A CA 1
ATOM 674 C C . LEU A 1 86 ? 7.040 -2.337 -19.962 1.00 87.12 86 LEU A C 1
ATOM 676 O O . LEU A 1 86 ? 7.594 -1.332 -19.521 1.00 87.12 86 LEU A O 1
ATOM 680 N N . HIS A 1 87 ? 7.193 -3.549 -19.435 1.00 93.06 87 HIS A N 1
ATOM 681 C CA . HIS A 1 87 ? 8.188 -3.831 -18.411 1.00 93.06 87 HIS A CA 1
ATOM 682 C C . HIS A 1 87 ? 9.537 -4.135 -19.056 1.00 93.06 87 HIS A C 1
ATOM 684 O O . HIS A 1 87 ? 9.602 -4.812 -20.090 1.00 93.06 87 HIS A O 1
ATOM 690 N N . THR A 1 88 ? 10.616 -3.677 -18.426 1.00 95.06 88 THR A N 1
ATOM 691 C CA . THR A 1 88 ? 11.971 -4.095 -18.804 1.00 95.06 88 THR A CA 1
ATOM 692 C C . THR A 1 88 ? 12.134 -5.605 -18.575 1.00 95.06 88 THR A C 1
ATOM 694 O O . THR A 1 88 ? 11.348 -6.206 -17.836 1.00 95.06 88 THR A O 1
ATOM 697 N N . PRO A 1 89 ? 13.163 -6.254 -19.148 1.00 96.62 89 PRO A N 1
ATOM 698 C CA . PRO A 1 89 ? 13.442 -7.655 -18.839 1.00 96.62 89 PRO A CA 1
ATOM 699 C C . PRO A 1 89 ? 13.601 -7.918 -17.333 1.00 96.62 89 PRO A C 1
ATOM 701 O O . PRO A 1 89 ? 13.081 -8.910 -16.831 1.00 96.62 89 PRO A O 1
ATOM 704 N N . ALA A 1 90 ? 14.253 -7.009 -16.597 1.00 94.69 90 ALA A N 1
ATOM 705 C CA . ALA A 1 90 ? 14.392 -7.116 -15.146 1.00 94.69 90 ALA A CA 1
ATOM 706 C C . ALA A 1 90 ? 13.035 -6.995 -14.436 1.00 94.69 90 ALA A C 1
ATOM 708 O O . ALA A 1 90 ? 12.734 -7.788 -13.545 1.00 94.69 90 ALA A O 1
ATOM 709 N N . GLY A 1 91 ? 12.180 -6.071 -14.877 1.00 95.00 91 GLY A N 1
ATOM 710 C CA . GLY A 1 91 ? 10.835 -5.933 -14.340 1.00 95.00 91 GLY A CA 1
ATOM 711 C C . GLY A 1 91 ? 9.935 -7.148 -14.603 1.00 95.00 91 GLY A C 1
ATOM 712 O O . GLY A 1 91 ? 9.182 -7.561 -13.723 1.00 95.00 91 GLY A O 1
ATOM 713 N N . GLN A 1 92 ? 10.048 -7.771 -15.778 1.00 94.75 92 GLN A N 1
ATOM 714 C CA . GLN A 1 92 ? 9.324 -9.007 -16.103 1.00 94.75 92 GLN A CA 1
ATOM 715 C C . GLN A 1 92 ? 9.761 -10.169 -15.209 1.00 94.75 92 GLN A C 1
ATOM 717 O O . GLN A 1 92 ? 8.912 -10.862 -14.650 1.00 94.75 92 GLN A O 1
ATOM 722 N N . VAL A 1 93 ? 11.076 -10.349 -15.036 1.00 96.31 93 VAL A N 1
ATOM 723 C CA . VAL A 1 93 ? 11.634 -11.360 -14.126 1.00 96.31 93 VAL A CA 1
ATOM 724 C C . VAL A 1 93 ? 11.157 -11.108 -12.700 1.00 96.31 93 VAL A C 1
ATOM 726 O O . VAL A 1 93 ? 10.690 -12.035 -12.048 1.00 96.31 93 VAL A O 1
ATOM 729 N N . PHE A 1 94 ? 11.173 -9.855 -12.238 1.00 96.06 94 PHE A N 1
ATOM 730 C CA . PHE A 1 94 ? 10.684 -9.509 -10.908 1.00 96.06 94 PHE A CA 1
ATOM 731 C C . PHE A 1 94 ? 9.208 -9.888 -10.712 1.00 96.06 94 PHE A C 1
ATOM 733 O O . PHE A 1 94 ? 8.868 -10.498 -9.701 1.00 96.06 94 PHE A O 1
ATOM 740 N N . LEU A 1 95 ? 8.322 -9.587 -11.666 1.00 94.69 95 LEU A N 1
ATOM 741 C CA . LEU A 1 95 ? 6.917 -10.010 -11.586 1.00 94.69 95 LEU A CA 1
ATOM 742 C C . LEU A 1 95 ? 6.774 -11.536 -11.578 1.00 94.69 95 LEU A C 1
ATOM 744 O O . LEU A 1 95 ? 5.983 -12.069 -10.803 1.00 94.69 95 LEU A O 1
ATOM 748 N N . GLN A 1 96 ? 7.550 -12.236 -12.408 1.00 94.56 96 GLN A N 1
ATOM 749 C CA . GLN A 1 96 ? 7.517 -13.693 -12.506 1.00 94.56 96 GLN A CA 1
ATOM 750 C C . GLN A 1 96 ? 7.996 -14.375 -11.216 1.00 94.56 96 GLN A C 1
ATOM 752 O O . GLN A 1 96 ? 7.338 -15.289 -10.724 1.00 94.56 96 GLN A O 1
ATOM 757 N N . GLU A 1 97 ? 9.111 -13.924 -10.642 1.00 95.62 97 GLU A N 1
ATOM 758 C CA . GLU A 1 97 ? 9.653 -14.442 -9.377 1.00 95.62 97 GLU A CA 1
ATOM 759 C C . GLU A 1 97 ? 8.743 -14.147 -8.178 1.00 95.62 97 GLU A C 1
ATOM 761 O O . GLU A 1 97 ? 8.837 -14.802 -7.141 1.00 95.62 97 GLU A O 1
ATOM 766 N N . ASN A 1 98 ? 7.848 -13.170 -8.320 1.00 95.81 98 ASN A N 1
ATOM 767 C CA . ASN A 1 98 ? 6.888 -12.770 -7.301 1.00 95.81 98 ASN A CA 1
ATOM 768 C C . ASN A 1 98 ? 5.441 -13.070 -7.717 1.00 95.81 98 ASN A C 1
ATOM 770 O O . ASN A 1 98 ? 4.521 -12.395 -7.256 1.00 95.81 98 ASN A O 1
ATOM 774 N N . ALA A 1 99 ? 5.222 -14.061 -8.587 1.00 93.69 99 ALA A N 1
ATOM 775 C CA . ALA A 1 99 ? 3.894 -14.427 -9.086 1.00 93.69 99 ALA A CA 1
ATOM 776 C C . ALA A 1 99 ? 2.954 -14.993 -8.003 1.00 93.69 99 ALA A C 1
ATOM 778 O O . ALA A 1 99 ? 1.745 -15.054 -8.208 1.00 93.69 99 ALA A O 1
ATOM 779 N N . ASP A 1 100 ? 3.502 -15.398 -6.856 1.00 92.50 100 ASP A N 1
ATOM 780 C CA . ASP A 1 100 ? 2.769 -15.823 -5.662 1.00 92.50 100 ASP A CA 1
ATOM 781 C C . ASP A 1 100 ? 2.081 -14.660 -4.928 1.00 92.50 100 ASP A C 1
ATOM 783 O O . ASP A 1 100 ? 1.169 -14.883 -4.129 1.00 92.50 100 ASP A O 1
ATOM 787 N N . LEU A 1 101 ? 2.483 -13.412 -5.195 1.00 93.31 101 LEU A N 1
ATOM 788 C CA . LEU A 1 101 ? 1.753 -12.251 -4.700 1.00 93.31 101 LEU A CA 1
ATOM 789 C C . LEU A 1 101 ? 0.416 -12.123 -5.432 1.00 93.31 101 LEU A C 1
ATOM 791 O O . LEU A 1 101 ? 0.330 -12.236 -6.655 1.00 93.31 101 LEU A O 1
ATOM 795 N N . ASN A 1 102 ? -0.628 -11.779 -4.681 1.00 91.25 102 ASN A N 1
ATOM 796 C CA . ASN A 1 102 ? -1.932 -11.423 -5.237 1.00 91.25 102 ASN A CA 1
ATOM 797 C C . ASN A 1 102 ? -1.870 -10.034 -5.891 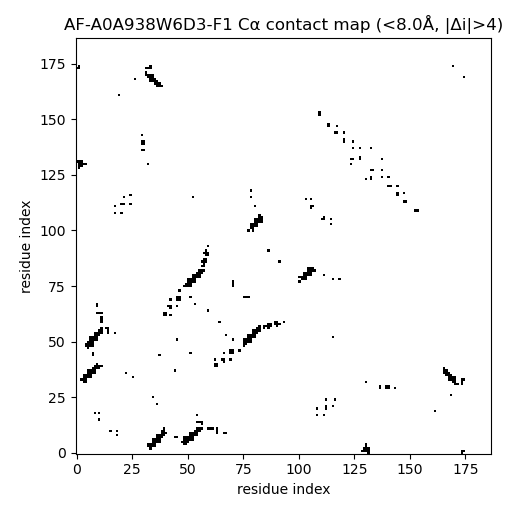1.00 91.25 102 ASN A C 1
ATOM 7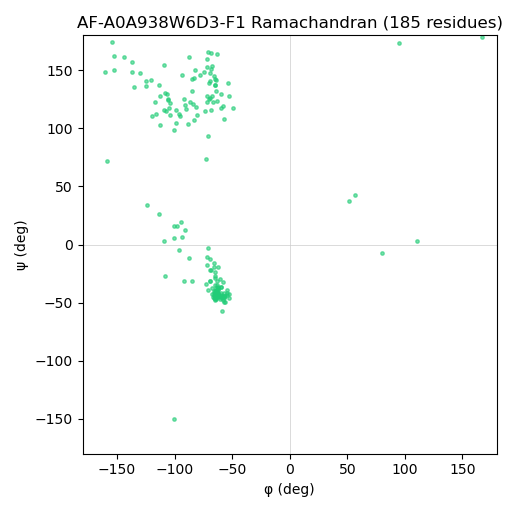99 O O . ASN A 1 102 ? -2.354 -9.042 -5.340 1.00 91.25 102 ASN A O 1
ATOM 803 N N . TRP A 1 103 ? -1.231 -9.960 -7.056 1.00 95.31 103 TRP A N 1
ATOM 804 C CA . TRP A 1 103 ? -1.053 -8.730 -7.809 1.00 95.31 103 TRP A CA 1
ATOM 805 C C . TRP A 1 103 ? -2.389 -8.147 -8.262 1.00 95.31 103 TRP A C 1
ATOM 807 O O . TRP A 1 103 ? -3.157 -8.770 -8.995 1.00 95.31 103 TRP A O 1
ATOM 817 N N . THR A 1 104 ? -2.629 -6.897 -7.884 1.00 95.69 104 THR A N 1
ATOM 818 C CA . THR A 1 104 ? -3.742 -6.105 -8.391 1.00 95.69 104 THR A CA 1
ATOM 819 C C . THR A 1 104 ? -3.268 -5.237 -9.545 1.00 95.69 104 THR A C 1
ATOM 821 O O . THR A 1 104 ? -2.499 -4.290 -9.371 1.00 95.69 104 THR A O 1
ATOM 824 N N . ARG A 1 105 ? -3.762 -5.551 -10.738 1.00 94.19 105 ARG A N 1
ATOM 825 C CA . ARG A 1 105 ? -3.536 -4.742 -11.933 1.00 94.19 105 ARG A CA 1
ATOM 826 C C . ARG A 1 105 ? -4.250 -3.396 -11.803 1.00 94.19 105 ARG A C 1
ATOM 828 O O . ARG A 1 105 ? -5.453 -3.356 -11.548 1.00 94.19 105 ARG A O 1
ATOM 835 N N . CYS A 1 106 ? -3.522 -2.304 -12.007 1.00 93.75 106 CYS A N 1
ATOM 836 C CA . CYS A 1 106 ? -4.031 -0.938 -11.944 1.00 93.75 106 CYS A CA 1
ATOM 837 C C . CYS A 1 106 ? -3.840 -0.256 -13.302 1.00 93.75 106 CYS A C 1
ATOM 839 O O . CYS A 1 106 ? -2.721 0.045 -13.701 1.00 93.75 106 CYS A O 1
ATOM 841 N N . ALA A 1 107 ? -4.935 0.012 -14.014 1.00 90.69 107 ALA A N 1
ATOM 842 C CA . ALA A 1 107 ? -4.865 0.710 -15.301 1.00 90.69 107 ALA A CA 1
ATOM 843 C C . ALA A 1 107 ? -4.455 2.187 -15.146 1.00 90.69 107 ALA A C 1
ATOM 845 O O . ALA A 1 107 ? -3.826 2.761 -16.028 1.00 90.69 107 ALA A O 1
ATOM 846 N N . ASP A 1 108 ? -4.830 2.808 -14.026 1.00 92.19 108 ASP A N 1
ATOM 847 C CA . ASP A 1 108 ? -4.601 4.219 -13.744 1.00 92.19 108 ASP A CA 1
ATOM 848 C C . ASP A 1 108 ? -4.538 4.504 -12.231 1.00 92.19 108 ASP A C 1
ATOM 850 O O . ASP A 1 108 ? -4.749 3.635 -11.377 1.00 92.19 108 ASP A O 1
ATOM 854 N N . LEU A 1 109 ? -4.221 5.754 -11.890 1.00 94.06 109 LEU A N 1
ATOM 855 C CA . LEU A 1 109 ? -4.173 6.241 -10.510 1.00 94.06 109 LEU A CA 1
ATOM 856 C C . LEU A 1 109 ? -5.513 6.058 -9.758 1.00 94.06 109 LEU A C 1
ATOM 858 O O . LEU A 1 109 ? -5.498 5.565 -8.627 1.00 94.06 109 LEU A O 1
ATOM 862 N N . PRO A 1 110 ? -6.687 6.377 -10.340 1.00 93.31 110 PRO A N 1
ATOM 863 C CA . PRO A 1 110 ? -7.976 6.033 -9.741 1.00 93.31 110 PRO A CA 1
ATOM 864 C C . PRO A 1 110 ? -8.151 4.542 -9.415 1.00 93.31 110 PRO A C 1
ATOM 866 O O . PRO A 1 110 ? -8.668 4.219 -8.344 1.00 93.31 110 PRO A O 1
ATOM 869 N N . ALA A 1 111 ? -7.722 3.630 -10.294 1.00 93.31 111 ALA A N 1
ATOM 870 C CA . ALA A 1 111 ? -7.765 2.190 -10.051 1.00 93.31 111 ALA A CA 1
ATOM 871 C C . ALA A 1 111 ? -6.871 1.788 -8.880 1.00 93.31 111 ALA A C 1
ATOM 873 O O . ALA A 1 111 ? -7.333 1.051 -8.007 1.00 93.31 111 ALA A O 1
ATOM 874 N N . LEU A 1 112 ? -5.657 2.342 -8.803 1.00 95.75 112 LEU A N 1
ATOM 875 C CA . LEU A 1 112 ? -4.777 2.147 -7.652 1.00 95.75 112 LEU A CA 1
ATOM 876 C C . LEU A 1 112 ? -5.459 2.591 -6.353 1.00 95.75 112 LEU A C 1
ATOM 878 O O . LEU A 1 112 ? -5.490 1.836 -5.381 1.00 95.75 112 LEU A O 1
ATOM 882 N N . ARG A 1 113 ? -6.037 3.800 -6.334 1.00 95.69 113 ARG A N 1
ATOM 883 C CA . ARG A 1 113 ? -6.748 4.315 -5.156 1.00 95.69 113 ARG A CA 1
ATOM 884 C C . ARG A 1 113 ? -7.856 3.357 -4.733 1.00 95.69 113 ARG A C 1
ATOM 886 O O . ARG A 1 113 ? -7.915 2.998 -3.562 1.00 95.69 113 ARG A O 1
ATOM 893 N N . ARG A 1 114 ? -8.711 2.919 -5.663 1.00 95.00 114 ARG A N 1
ATOM 894 C CA . ARG A 1 114 ? -9.794 1.967 -5.359 1.00 95.00 114 ARG A CA 1
ATOM 895 C C . ARG A 1 114 ? -9.248 0.670 -4.767 1.00 95.00 114 ARG A C 1
ATOM 897 O O . ARG A 1 114 ? -9.744 0.238 -3.728 1.00 95.00 114 ARG A O 1
ATOM 904 N N . ALA A 1 115 ? -8.221 0.087 -5.385 1.00 95.25 115 ALA A N 1
ATOM 905 C CA . ALA A 1 115 ? -7.605 -1.154 -4.930 1.00 95.25 115 ALA A CA 1
ATOM 906 C C . ALA A 1 115 ? -7.056 -1.023 -3.501 1.00 95.25 115 ALA A C 1
ATOM 908 O O . ALA A 1 115 ? -7.493 -1.736 -2.595 1.00 95.25 115 ALA A O 1
ATOM 909 N N . VAL A 1 116 ? -6.161 -0.060 -3.266 1.00 96.56 116 VAL A N 1
ATOM 910 C CA . VAL A 1 116 ? -5.505 0.105 -1.962 1.00 96.56 116 VAL A CA 1
ATOM 911 C C . VAL A 1 116 ? -6.515 0.492 -0.881 1.00 96.56 116 VAL A C 1
ATOM 913 O O . VAL A 1 116 ? -6.514 -0.108 0.192 1.00 96.56 116 VAL A O 1
ATOM 916 N N . MET A 1 117 ? -7.429 1.430 -1.153 1.00 97.06 117 MET A N 1
ATOM 917 C CA . MET A 1 117 ? -8.435 1.851 -0.167 1.00 97.06 1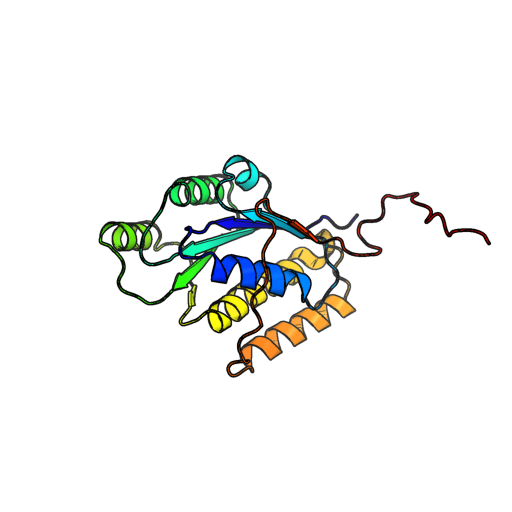17 MET A CA 1
ATOM 918 C C . MET A 1 117 ? -9.405 0.721 0.193 1.00 97.06 117 MET A C 1
ATOM 920 O O . MET A 1 117 ? -9.802 0.598 1.355 1.00 97.06 117 MET A O 1
ATOM 924 N N . THR A 1 118 ? -9.743 -0.146 -0.764 1.00 96.19 118 THR A N 1
ATOM 925 C CA . THR A 1 118 ? -10.554 -1.342 -0.508 1.00 96.19 118 THR A CA 1
ATOM 926 C C . THR A 1 118 ? -9.822 -2.317 0.409 1.00 96.19 118 THR A C 1
ATOM 928 O O . THR A 1 118 ? -10.395 -2.780 1.397 1.00 96.19 118 THR A O 1
ATOM 931 N N . HIS A 1 119 ? -8.546 -2.600 0.131 1.00 95.88 119 HIS A N 1
ATOM 932 C CA . HIS A 1 119 ? -7.732 -3.477 0.972 1.00 95.88 119 HIS A CA 1
ATOM 933 C C . HIS A 1 119 ? -7.569 -2.929 2.393 1.00 95.88 119 HIS A C 1
ATOM 935 O O . HIS A 1 119 ? -7.766 -3.670 3.354 1.00 95.88 119 HIS A O 1
ATOM 941 N N . LEU A 1 120 ? -7.287 -1.634 2.540 1.00 96.31 120 LEU A N 1
ATOM 942 C CA . LEU A 1 120 ? -7.152 -0.996 3.851 1.00 96.31 120 LEU A CA 1
ATOM 943 C C . LEU A 1 120 ? -8.462 -1.003 4.639 1.00 96.31 120 LEU A C 1
ATOM 945 O O . LEU A 1 120 ? -8.463 -1.312 5.828 1.00 96.31 120 LEU A O 1
ATOM 949 N N . SER A 1 121 ? -9.589 -0.730 3.981 1.00 96.50 121 SER A N 1
ATOM 950 C CA . SER A 1 121 ? -10.906 -0.781 4.626 1.00 96.50 121 SER A CA 1
ATOM 951 C C . SER A 1 121 ? -11.226 -2.191 5.122 1.00 96.50 121 SER A C 1
ATOM 953 O O . SER A 1 121 ? -11.652 -2.366 6.262 1.00 96.50 121 SER A O 1
ATOM 955 N N . ARG A 1 122 ? -10.962 -3.216 4.300 1.00 96.00 122 ARG A N 1
ATOM 956 C CA . ARG A 1 122 ? -11.132 -4.625 4.689 1.00 96.00 122 ARG A CA 1
ATOM 957 C C . ARG A 1 122 ? -10.198 -5.019 5.830 1.00 96.00 122 ARG A C 1
ATOM 959 O O . ARG A 1 122 ? -10.634 -5.695 6.755 1.00 96.00 122 ARG A O 1
ATOM 966 N N . PHE A 1 123 ? -8.948 -4.562 5.798 1.00 95.75 123 PHE A N 1
ATOM 967 C CA . PHE A 1 123 ? -7.987 -4.796 6.871 1.00 95.75 123 PHE A CA 1
ATOM 968 C C . PHE A 1 123 ? -8.466 -4.207 8.202 1.00 95.75 123 PHE A C 1
ATOM 970 O O . PHE A 1 123 ? -8.435 -4.897 9.219 1.00 95.75 123 PHE A O 1
ATOM 977 N N . LEU A 1 124 ? -8.943 -2.961 8.197 1.00 96.06 124 LEU A N 1
ATOM 978 C CA . LEU A 1 124 ? -9.454 -2.296 9.395 1.00 96.06 124 LEU A CA 1
ATOM 979 C C . LEU A 1 124 ? -10.704 -2.979 9.944 1.00 96.06 124 LEU A C 1
ATOM 981 O O . LEU A 1 124 ? -10.817 -3.152 11.152 1.00 96.06 124 LEU A O 1
ATOM 985 N N . LEU A 1 125 ? -11.608 -3.423 9.068 1.00 96.19 125 LEU A N 1
ATOM 986 C CA . LEU A 1 125 ? -12.787 -4.196 9.464 1.00 96.19 125 LEU A CA 1
ATOM 987 C C . LEU A 1 125 ? -12.409 -5.540 10.101 1.00 96.19 125 LEU A C 1
ATOM 989 O O . LEU A 1 125 ? -13.011 -5.924 11.099 1.00 96.19 125 LEU A O 1
ATOM 993 N N . ALA A 1 126 ? -11.403 -6.233 9.560 1.00 96.31 126 ALA A N 1
ATOM 994 C CA . ALA A 1 126 ? -10.920 -7.503 10.105 1.00 96.31 126 ALA A CA 1
ATOM 995 C C . ALA A 1 126 ? -10.213 -7.350 11.464 1.00 96.31 126 ALA A C 1
ATOM 997 O O . ALA A 1 126 ? -10.136 -8.307 12.228 1.00 96.31 126 ALA A O 1
ATOM 998 N N . HIS A 1 127 ? -9.721 -6.150 11.780 1.00 94.94 127 HIS A N 1
ATOM 999 C CA . HIS A 1 127 ? -8.969 -5.853 13.001 1.00 94.94 127 HIS A CA 1
ATOM 1000 C C . HIS A 1 127 ? -9.607 -4.709 13.804 1.00 94.94 127 HIS A C 1
ATOM 1002 O O . HIS A 1 127 ? -8.902 -3.916 14.433 1.00 94.94 127 HIS A O 1
ATOM 1008 N N . ALA A 1 128 ? -10.939 -4.610 13.776 1.00 93.31 128 ALA A N 1
ATOM 1009 C CA . ALA A 1 128 ? -11.680 -3.471 14.313 1.00 93.31 128 ALA A CA 1
ATOM 1010 C C . ALA A 1 128 ? -11.333 -3.162 15.779 1.00 93.31 128 ALA A C 1
ATOM 1012 O O . ALA A 1 128 ? -11.082 -2.008 16.125 1.00 93.31 128 ALA A O 1
ATOM 1013 N N . GLU A 1 129 ? -11.229 -4.191 16.625 1.00 91.12 129 GLU A N 1
ATOM 1014 C CA . GLU A 1 129 ? -10.891 -4.043 18.047 1.00 91.12 129 GLU A CA 1
ATOM 1015 C C . GLU A 1 129 ? -9.496 -3.437 18.258 1.00 91.12 129 GLU A C 1
ATOM 1017 O O . GLU A 1 129 ? -9.328 -2.510 19.051 1.00 91.12 129 GLU A O 1
ATOM 1022 N N . ARG A 1 130 ? -8.496 -3.901 17.496 1.00 92.38 130 ARG A N 1
ATOM 1023 C CA . ARG A 1 130 ? -7.101 -3.439 17.598 1.00 92.38 130 ARG A CA 1
ATOM 1024 C C . ARG A 1 130 ? -6.953 -1.951 17.277 1.00 92.38 130 ARG A C 1
ATOM 1026 O O . ARG A 1 130 ? -6.129 -1.262 17.884 1.00 92.38 130 ARG A O 1
ATOM 1033 N N . TYR A 1 131 ? -7.734 -1.464 16.317 1.00 92.81 131 TYR A N 1
ATOM 1034 C CA . TYR A 1 131 ? -7.677 -0.083 15.831 1.00 92.81 131 TYR A CA 1
ATOM 1035 C C . TYR A 1 131 ? -8.783 0.809 16.413 1.00 92.81 131 TYR A C 1
ATOM 1037 O O . TYR A 1 131 ? -8.907 1.968 16.021 1.00 92.81 131 TYR A O 1
ATOM 1045 N N . GLY A 1 132 ? -9.581 0.296 17.358 1.00 91.94 132 GLY A N 1
ATOM 1046 C CA . GLY A 1 132 ? -10.692 1.035 17.965 1.00 91.94 132 GLY A CA 1
ATOM 1047 C C . GLY A 1 132 ? -11.700 1.532 16.931 1.00 91.94 132 GLY A C 1
ATOM 1048 O O . GLY A 1 132 ? -12.120 2.689 16.982 1.00 91.94 132 GLY A O 1
ATOM 1049 N N . VAL A 1 133 ? -12.035 0.684 15.958 1.00 93.62 133 VAL A N 1
ATOM 1050 C CA . VAL A 1 133 ? -13.083 0.947 14.971 1.00 93.62 133 VAL A CA 1
ATOM 1051 C C . VAL A 1 133 ? -14.425 0.631 15.624 1.00 93.62 133 VAL A C 1
ATOM 1053 O O . VAL A 1 133 ? -14.735 -0.523 15.916 1.00 93.62 133 VAL A O 1
ATOM 1056 N N . SER A 1 134 ? -15.220 1.667 15.874 1.00 93.81 134 SER A N 1
ATOM 1057 C CA . SER A 1 134 ? -16.579 1.527 16.401 1.00 93.81 134 SER A CA 1
ATOM 1058 C C . SER A 1 134 ? -17.528 0.897 15.374 1.00 93.81 134 SER A C 1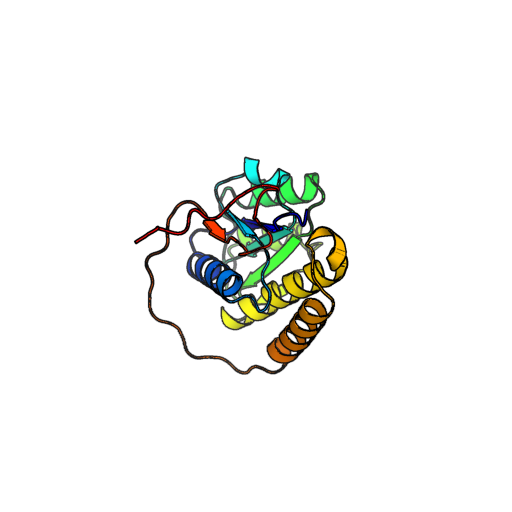
ATOM 1060 O O . SER A 1 134 ? -17.251 0.884 14.176 1.00 93.81 134 SER A O 1
ATOM 1062 N N . LEU A 1 135 ? -18.703 0.435 15.818 1.00 94.38 135 LEU A N 1
ATOM 1063 C CA . LEU A 1 135 ? -19.727 -0.101 14.911 1.00 94.38 135 LEU A CA 1
ATOM 1064 C C . LEU A 1 135 ? -20.141 0.922 13.837 1.00 94.38 135 LEU A C 1
ATOM 1066 O O . LEU A 1 135 ? -20.257 0.576 12.665 1.00 94.38 135 LEU A O 1
ATOM 1070 N N . VAL A 1 136 ? -20.300 2.194 14.217 1.00 95.12 136 VAL A N 1
ATOM 1071 C CA . VAL A 1 136 ? -20.658 3.277 13.286 1.00 95.12 136 VAL A CA 1
ATOM 1072 C C . VAL A 1 136 ? -19.560 3.492 12.241 1.00 95.12 136 VAL A C 1
ATOM 1074 O O . VAL A 1 136 ? -19.850 3.672 11.060 1.00 95.12 136 VAL A O 1
ATOM 1077 N N . GLU A 1 137 ? -18.293 3.448 12.652 1.00 95.38 137 GLU A N 1
ATOM 1078 C CA . GLU A 1 137 ? -17.151 3.539 11.736 1.00 95.38 137 GLU A CA 1
ATOM 1079 C C . GLU A 1 137 ? -17.044 2.308 10.829 1.00 95.38 137 GLU A C 1
ATOM 1081 O O . GLU A 1 137 ? -16.754 2.451 9.643 1.00 95.38 137 GLU A O 1
ATOM 1086 N N . ALA A 1 138 ? -17.340 1.113 11.344 1.00 95.62 138 ALA A N 1
ATOM 1087 C CA . ALA A 1 138 ? -17.376 -0.107 10.548 1.00 95.62 138 ALA A CA 1
ATOM 1088 C C . ALA A 1 138 ? -18.445 -0.031 9.444 1.00 95.62 138 ALA A C 1
ATOM 1090 O O . ALA A 1 138 ? -18.155 -0.362 8.294 1.00 95.62 138 ALA A O 1
ATOM 1091 N N . GLU A 1 139 ? -19.649 0.469 9.741 1.00 96.38 139 GLU A N 1
ATOM 1092 C CA . GLU A 1 139 ? -20.671 0.682 8.706 1.00 96.38 139 GLU A CA 1
ATOM 1093 C C . GLU A 1 139 ? -20.237 1.730 7.673 1.00 96.38 139 GLU A C 1
ATOM 1095 O O . GLU A 1 139 ? -20.416 1.521 6.471 1.00 96.38 139 GLU A O 1
ATOM 1100 N N . ARG A 1 140 ? -19.594 2.825 8.106 1.00 95.75 140 ARG A N 1
ATOM 1101 C CA . ARG A 1 140 ? -19.022 3.825 7.186 1.00 95.75 140 ARG A CA 1
ATOM 1102 C C . ARG A 1 140 ? -17.967 3.214 6.266 1.00 95.75 140 ARG A C 1
ATOM 1104 O O . ARG A 1 140 ? -17.979 3.503 5.073 1.00 95.75 140 ARG A O 1
ATOM 1111 N N . LEU A 1 141 ? -17.097 2.344 6.785 1.00 95.81 141 LEU A N 1
ATOM 1112 C CA . LEU A 1 141 ? -16.110 1.625 5.977 1.00 95.81 141 LEU A CA 1
ATOM 1113 C C . LEU A 1 141 ? -16.764 0.697 4.955 1.00 95.81 141 LEU A C 1
ATOM 1115 O O . LEU A 1 141 ? -16.344 0.676 3.801 1.00 95.81 141 LEU A O 1
ATOM 1119 N N . ARG A 1 142 ? -17.804 -0.050 5.339 1.00 95.38 142 ARG A N 1
ATOM 1120 C CA . ARG A 1 142 ? -18.524 -0.924 4.400 1.00 95.38 142 ARG A CA 1
ATOM 1121 C C . ARG A 1 142 ? -19.220 -0.121 3.303 1.00 95.38 142 ARG A C 1
ATOM 1123 O O . ARG A 1 142 ? -19.119 -0.484 2.132 1.00 95.38 142 ARG A O 1
ATOM 1130 N N . ALA A 1 143 ? -19.866 0.988 3.662 1.00 95.06 143 ALA A N 1
ATOM 1131 C CA . ALA A 1 143 ? -20.482 1.899 2.701 1.00 95.06 143 ALA A CA 1
ATOM 1132 C C . ALA A 1 143 ? -19.442 2.526 1.757 1.00 95.06 143 ALA A C 1
ATOM 1134 O O . ALA A 1 143 ? -19.693 2.641 0.558 1.00 95.06 143 ALA A O 1
ATOM 1135 N N . PHE A 1 144 ? -18.266 2.881 2.280 1.00 94.62 144 PHE A N 1
ATOM 1136 C CA . PHE A 1 144 ? -17.151 3.397 1.491 1.00 94.62 144 PHE A CA 1
ATOM 1137 C C . PHE A 1 144 ? -16.602 2.357 0.509 1.00 94.62 144 PHE A C 1
ATOM 1139 O O . PHE A 1 144 ? -16.453 2.658 -0.669 1.00 94.62 144 PHE A O 1
ATOM 1146 N N . VAL A 1 145 ? -16.383 1.109 0.936 1.00 93.94 145 VAL A N 1
ATOM 1147 C CA . VAL A 1 145 ? -15.986 0.026 0.016 1.00 93.94 145 VAL A CA 1
ATOM 1148 C C . VAL A 1 145 ? -17.022 -0.143 -1.098 1.00 93.94 145 VAL A C 1
ATOM 1150 O O . VAL A 1 145 ? -16.665 -0.168 -2.272 1.00 93.94 145 VAL A O 1
ATOM 1153 N N . ALA A 1 146 ? -18.311 -0.160 -0.752 1.00 92.31 146 ALA A N 1
ATOM 1154 C CA . ALA A 1 146 ? -19.384 -0.287 -1.734 1.00 92.31 146 ALA A CA 1
ATOM 1155 C C . ALA A 1 146 ? -19.492 0.911 -2.702 1.00 92.31 146 ALA A C 1
ATOM 1157 O O . ALA A 1 146 ? -20.058 0.762 -3.786 1.00 92.31 146 ALA A O 1
ATOM 1158 N N . SER A 1 147 ? -19.003 2.101 -2.332 1.00 92.12 147 SER A N 1
ATOM 1159 C CA . SER A 1 147 ? -18.988 3.273 -3.218 1.00 92.12 147 SER A CA 1
ATOM 1160 C C . SER A 1 147 ? -17.767 3.298 -4.139 1.00 92.12 147 SER A C 1
ATOM 1162 O O . SER A 1 147 ? -17.884 3.745 -5.284 1.00 92.12 147 SER A O 1
ATOM 1164 N N . LEU A 1 148 ? -16.625 2.759 -3.697 1.00 88.75 148 LEU A N 1
ATOM 1165 C CA . LEU A 1 148 ? -15.437 2.594 -4.539 1.00 88.75 148 LEU A CA 1
ATOM 1166 C C . LEU A 1 148 ? -15.730 1.704 -5.753 1.00 88.75 148 LEU A C 1
ATOM 1168 O O . LEU A 1 148 ? -15.281 2.027 -6.852 1.00 88.75 148 LEU A O 1
ATOM 1172 N N . ASP A 1 149 ? -16.557 0.670 -5.585 1.00 76.50 149 ASP A N 1
ATOM 1173 C CA . ASP A 1 149 ? -16.984 -0.220 -6.675 1.00 76.50 149 ASP A CA 1
ATOM 1174 C C . ASP A 1 149 ? -17.928 0.463 -7.686 1.00 76.50 149 ASP A C 1
ATOM 1176 O O . ASP A 1 149 ? -18.040 0.030 -8.831 1.00 76.50 149 ASP A O 1
ATOM 1180 N N . LYS A 1 150 ? -18.606 1.549 -7.288 1.00 72.31 150 LYS A N 1
ATOM 1181 C CA . LYS A 1 150 ? -19.629 2.240 -8.098 1.00 72.31 150 LYS A CA 1
ATOM 1182 C C . LYS A 1 150 ? -19.102 3.453 -8.874 1.00 72.31 150 LYS A C 1
ATOM 1184 O O . LYS A 1 150 ? -19.860 4.067 -9.621 1.00 72.31 150 LYS A O 1
ATOM 1189 N N . THR A 1 151 ? -17.837 3.834 -8.694 1.00 54.41 151 THR A N 1
ATOM 1190 C CA . THR A 1 151 ? -17.334 5.145 -9.136 1.00 54.41 151 THR A CA 1
ATOM 1191 C C . THR A 1 151 ? -16.597 5.090 -10.485 1.00 54.41 151 THR A C 1
ATOM 1193 O O . THR A 1 151 ? -15.513 4.513 -10.592 1.00 54.41 151 THR A O 1
ATOM 1196 N N . ALA A 1 152 ? -17.169 5.764 -11.493 1.00 47.25 152 ALA A N 1
ATOM 1197 C CA . ALA A 1 152 ? -16.521 6.200 -12.741 1.00 47.25 152 ALA A CA 1
ATOM 1198 C C . ALA A 1 152 ? -15.535 7.374 -12.471 1.00 47.25 152 ALA A C 1
ATOM 1200 O O . ALA A 1 152 ? -15.636 8.006 -11.419 1.00 47.25 152 ALA A O 1
ATOM 1201 N N . PRO A 1 153 ? -14.547 7.665 -13.344 1.00 45.44 153 PRO A N 1
ATOM 1202 C CA . PRO A 1 153 ? -13.348 8.417 -12.961 1.00 45.44 153 PRO A CA 1
ATOM 1203 C C . PRO A 1 153 ? -13.637 9.865 -12.525 1.00 45.44 153 PRO A C 1
ATOM 1205 O O . PRO A 1 153 ? -14.336 10.610 -13.207 1.00 45.44 153 PRO A O 1
ATOM 1208 N N . ALA A 1 154 ? -13.062 10.256 -11.383 1.00 48.66 154 ALA A N 1
ATOM 1209 C CA . ALA A 1 154 ? -13.097 11.617 -10.848 1.00 48.66 154 ALA A CA 1
ATOM 1210 C C . ALA A 1 154 ? -12.008 12.504 -11.497 1.00 48.66 154 ALA A C 1
ATOM 1212 O O . ALA A 1 154 ? -10.953 11.984 -11.875 1.00 48.66 154 ALA A O 1
ATOM 1213 N N . PRO A 1 155 ? -12.228 13.829 -11.616 1.00 37.47 155 PRO A N 1
ATOM 1214 C CA . PRO A 1 155 ? -11.284 14.748 -12.251 1.00 37.47 155 PRO A CA 1
ATOM 1215 C C . PRO A 1 155 ? -9.990 14.923 -11.439 1.00 37.47 155 PRO A C 1
ATOM 1217 O O . PRO A 1 155 ? -9.975 14.806 -10.212 1.00 37.47 155 PRO A O 1
ATOM 1220 N N . ALA A 1 156 ? -8.897 15.210 -12.151 1.00 40.62 156 ALA A N 1
ATOM 1221 C CA . ALA A 1 156 ? -7.555 15.332 -11.591 1.00 40.62 156 ALA A CA 1
ATOM 1222 C C . ALA A 1 156 ? -7.427 16.524 -10.618 1.00 40.62 156 ALA A C 1
ATOM 1224 O O . ALA A 1 156 ? -7.913 17.616 -10.924 1.00 40.62 156 ALA A O 1
ATOM 1225 N N . PRO A 1 157 ? -6.748 16.355 -9.471 1.00 44.00 157 PRO A N 1
ATOM 1226 C CA . PRO A 1 157 ? -6.590 17.428 -8.502 1.00 44.00 157 PRO A CA 1
ATOM 1227 C C . PRO A 1 157 ? -5.363 18.322 -8.788 1.00 44.00 157 PRO A C 1
ATOM 1229 O O . PRO A 1 157 ? -4.439 17.908 -9.493 1.00 44.00 157 PRO A O 1
ATOM 1232 N N . PRO A 1 158 ? -5.317 19.543 -8.217 1.00 41.69 158 PRO A N 1
ATOM 1233 C CA . PRO A 1 158 ? -4.202 20.471 -8.387 1.00 41.69 158 PRO A CA 1
ATOM 1234 C C . PRO A 1 158 ? -2.904 19.980 -7.723 1.00 41.69 158 PRO A C 1
ATOM 1236 O O . PRO A 1 158 ? -2.912 19.209 -6.757 1.00 41.69 158 PRO A O 1
ATOM 1239 N N . LYS A 1 159 ? -1.786 20.455 -8.286 1.00 39.75 159 LYS A N 1
ATOM 1240 C CA . LYS A 1 159 ? -0.397 20.121 -7.940 1.00 39.75 159 LYS A CA 1
ATOM 1241 C C . LYS A 1 159 ? -0.052 20.642 -6.538 1.00 39.75 159 LYS A C 1
ATOM 1243 O O . LYS A 1 159 ? -0.148 21.844 -6.307 1.00 39.75 159 LYS A O 1
ATOM 1248 N N . ALA A 1 160 ? 0.376 19.762 -5.635 1.00 50.22 160 ALA A N 1
ATOM 1249 C CA . ALA A 1 160 ? 0.857 20.126 -4.305 1.00 50.22 160 ALA A CA 1
ATOM 1250 C C . ALA A 1 160 ? 2.307 19.656 -4.115 1.00 50.22 160 ALA A C 1
ATOM 1252 O O . ALA A 1 160 ? 2.708 18.597 -4.583 1.00 50.22 160 ALA A O 1
ATOM 1253 N N . THR A 1 161 ? 3.111 20.470 -3.438 1.00 39.47 161 THR A N 1
ATOM 1254 C CA . THR A 1 161 ? 4.507 20.188 -3.083 1.00 39.47 161 THR A CA 1
ATOM 1255 C C . THR A 1 161 ? 4.557 19.351 -1.805 1.00 39.47 161 THR A C 1
ATOM 1257 O O . THR A 1 161 ? 4.252 19.851 -0.724 1.00 39.47 161 THR A O 1
ATOM 1260 N N . GLY A 1 162 ? 4.893 18.064 -1.928 1.00 45.06 162 GLY A N 1
ATOM 1261 C CA . GLY A 1 162 ? 4.919 17.107 -0.817 1.00 45.06 162 GLY A CA 1
ATOM 1262 C C . GLY A 1 162 ? 6.154 17.211 0.089 1.00 45.06 162 GLY A C 1
ATOM 1263 O O . GLY A 1 162 ? 7.267 17.455 -0.372 1.00 45.06 162 GLY A O 1
ATOM 1264 N N . ALA A 1 163 ? 5.964 16.960 1.389 1.00 50.22 163 ALA A N 1
ATOM 1265 C CA . ALA A 1 163 ? 7.041 16.822 2.370 1.00 50.22 163 ALA A CA 1
ATOM 1266 C C . ALA A 1 163 ? 7.846 15.528 2.124 1.00 50.22 163 ALA A C 1
ATOM 1268 O O . ALA A 1 163 ? 7.289 14.430 2.037 1.00 50.22 163 ALA A O 1
ATOM 1269 N N . GLY A 1 164 ? 9.168 15.653 1.990 1.00 47.66 164 GLY A N 1
ATOM 1270 C CA . GLY A 1 164 ? 10.078 14.605 1.508 1.00 47.66 164 GLY A CA 1
ATOM 1271 C C . GLY A 1 164 ? 10.301 13.392 2.428 1.00 47.66 164 GLY A C 1
ATOM 1272 O O . GLY A 1 164 ? 10.765 12.368 1.935 1.00 47.66 164 GLY A O 1
ATOM 1273 N N . GLY A 1 165 ? 9.896 13.422 3.705 1.00 54.34 165 GLY A N 1
ATOM 1274 C CA . GLY A 1 165 ? 10.365 12.457 4.723 1.00 54.34 165 GLY A CA 1
ATOM 1275 C C . GLY A 1 165 ? 9.387 11.393 5.254 1.00 54.34 165 GLY A C 1
ATOM 1276 O O . GLY A 1 165 ? 9.764 10.645 6.149 1.00 54.34 165 GLY A O 1
ATOM 1277 N N . GLY A 1 166 ? 8.151 11.305 4.751 1.00 62.97 166 GLY A N 1
ATOM 1278 C CA . GLY A 1 166 ? 7.088 10.503 5.388 1.00 62.97 166 GLY A CA 1
ATOM 1279 C C . GLY A 1 166 ? 6.199 11.350 6.305 1.00 62.97 166 GLY A C 1
ATOM 1280 O O . GLY A 1 166 ? 6.450 12.542 6.479 1.00 62.97 166 GLY A O 1
ATOM 1281 N N . GLY A 1 167 ? 5.116 10.768 6.830 1.00 74.81 167 GLY A N 1
ATOM 1282 C CA . GLY A 1 167 ? 4.085 11.538 7.533 1.00 74.81 167 GLY A CA 1
ATOM 1283 C C . GLY A 1 167 ? 3.322 10.746 8.590 1.00 74.81 167 GLY A C 1
ATOM 1284 O O . GLY A 1 167 ? 3.142 9.533 8.472 1.00 74.81 167 GLY A O 1
ATOM 1285 N N . VAL A 1 168 ? 2.869 11.462 9.619 1.00 78.50 168 VAL A N 1
ATOM 1286 C CA . VAL A 1 168 ? 1.964 10.964 10.660 1.00 78.50 168 VAL A CA 1
ATOM 1287 C C . VAL A 1 168 ? 0.638 11.701 10.511 1.00 78.50 168 VAL A C 1
ATOM 1289 O O . VAL A 1 168 ? 0.621 12.930 10.456 1.00 78.50 168 VAL A O 1
ATOM 1292 N N . ILE A 1 169 ? -0.462 10.957 10.436 1.00 75.12 169 ILE A N 1
ATOM 1293 C CA . ILE A 1 169 ? -1.820 11.507 10.458 1.00 75.12 169 ILE A CA 1
ATOM 1294 C C . ILE A 1 169 ? -2.398 11.152 11.819 1.00 75.12 169 ILE A C 1
ATOM 1296 O O . ILE A 1 169 ? -2.559 9.974 12.128 1.00 75.12 169 ILE A O 1
ATOM 1300 N N . LEU A 1 170 ? -2.666 12.165 12.637 1.00 74.00 170 LEU A N 1
ATOM 1301 C CA . LEU A 1 170 ? -3.241 11.974 13.963 1.00 74.00 170 LEU A CA 1
ATOM 1302 C C . LEU A 1 170 ? -4.759 11.845 13.867 1.00 74.00 170 LEU A C 1
ATOM 1304 O O . LEU A 1 170 ? -5.394 12.546 13.080 1.00 74.00 170 LEU A O 1
ATOM 1308 N N . ALA A 1 171 ? -5.324 10.988 14.708 1.00 67.25 171 ALA A N 1
ATOM 1309 C CA . ALA A 1 171 ? -6.745 10.850 14.937 1.00 67.25 171 ALA A CA 1
ATOM 1310 C C . ALA A 1 171 ? -7.174 11.603 16.207 1.00 67.25 171 ALA A C 1
ATOM 1312 O O . ALA A 1 171 ? -6.961 11.103 17.321 1.00 67.25 171 ALA A O 1
ATOM 1313 N N . PRO A 1 172 ? -7.831 12.777 16.075 1.00 57.28 172 PRO A N 1
ATOM 1314 C CA . PRO A 1 172 ? -8.328 13.533 17.222 1.00 57.28 172 PRO A CA 1
ATOM 1315 C C . PRO A 1 172 ? -9.200 12.667 18.145 1.00 57.28 172 PRO A C 1
ATOM 1317 O O . PRO A 1 172 ? -10.120 11.994 17.678 1.00 57.28 172 PRO A O 1
ATOM 1320 N N . GLY A 1 173 ? -8.890 12.649 19.444 1.00 57.41 173 GLY A N 1
ATOM 1321 C CA . GLY A 1 173 ? -9.612 11.874 20.463 1.00 57.41 173 GLY A CA 1
ATOM 1322 C C . GLY A 1 173 ? -9.271 10.377 20.551 1.00 57.41 173 GLY A C 1
ATOM 1323 O O . GLY A 1 173 ? -9.728 9.718 21.482 1.00 57.41 173 GLY A O 1
ATOM 1324 N N . LYS A 1 174 ? -8.467 9.820 19.631 1.00 63.31 174 LYS A N 1
ATOM 1325 C CA . LYS A 1 174 ? -7.946 8.435 19.726 1.00 63.31 174 LYS A CA 1
ATOM 1326 C C . LYS A 1 174 ? -6.455 8.374 20.051 1.00 63.31 174 LYS A C 1
ATOM 1328 O O . LYS A 1 174 ? -6.019 7.402 20.662 1.00 63.31 174 LYS A O 1
ATOM 1333 N N . ASP A 1 175 ? -5.711 9.413 19.681 1.00 55.50 175 ASP A N 1
ATOM 1334 C CA . ASP A 1 175 ? -4.277 9.550 19.957 1.00 55.50 175 ASP A CA 1
ATOM 1335 C C . ASP A 1 175 ? -3.973 10.330 21.254 1.00 55.50 175 ASP A C 1
ATOM 1337 O O . ASP A 1 175 ? -2.812 10.623 21.539 1.00 55.50 175 ASP A O 1
ATOM 1341 N N . GLU A 1 176 ? -4.983 10.679 22.061 1.00 52.25 176 GLU A N 1
ATOM 1342 C CA . GLU A 1 176 ? -4.748 11.358 23.340 1.00 52.25 176 GLU A CA 1
ATOM 1343 C C . GLU A 1 176 ? -4.144 10.385 24.371 1.00 52.25 176 GLU A C 1
ATOM 1345 O O . GLU A 1 176 ? -4.747 9.347 24.676 1.00 52.25 176 GLU A O 1
ATOM 1350 N N . PRO A 1 177 ? -2.963 10.688 24.949 1.00 48.94 177 PRO A N 1
ATOM 1351 C CA . PRO A 1 177 ? -2.444 9.908 26.060 1.00 48.94 177 PRO A CA 1
ATOM 1352 C C . PRO A 1 177 ? -3.369 10.077 27.271 1.00 48.94 177 PRO A C 1
ATOM 1354 O O . PRO A 1 177 ? -3.928 11.151 27.505 1.00 48.94 177 PRO A O 1
ATOM 1357 N N . ALA A 1 178 ? -3.522 9.016 28.068 1.00 42.03 178 ALA A N 1
ATOM 1358 C CA . ALA A 1 178 ? -4.329 9.057 29.282 1.00 42.03 178 ALA A CA 1
ATOM 1359 C C . ALA A 1 178 ? -3.799 10.162 30.213 1.00 42.03 178 ALA A C 1
ATOM 1361 O O . ALA A 1 178 ? -2.717 10.027 30.780 1.00 42.03 178 ALA A O 1
ATOM 1362 N N . GLY A 1 179 ? -4.553 11.259 30.341 1.00 48.72 179 GLY A N 1
ATOM 1363 C CA . GLY A 1 179 ? -4.208 12.399 31.196 1.00 48.72 179 GLY A CA 1
ATOM 1364 C C . GLY A 1 179 ? -3.828 13.701 30.481 1.00 48.72 179 GLY A C 1
ATOM 1365 O O . GLY A 1 179 ? -3.515 14.670 31.170 1.00 48.72 179 GLY A O 1
ATOM 1366 N N . ALA A 1 180 ? -3.876 13.781 29.146 1.00 42.47 180 ALA A N 1
ATOM 1367 C CA . ALA A 1 180 ? -3.714 15.064 28.461 1.00 42.47 180 ALA A CA 1
ATOM 1368 C C . ALA A 1 180 ? -4.917 15.985 28.742 1.00 42.47 180 ALA A C 1
ATOM 1370 O O . ALA A 1 180 ? -6.047 15.689 28.361 1.00 42.47 180 ALA A O 1
ATOM 1371 N N . ARG A 1 181 ? -4.679 17.114 29.417 1.00 41.47 181 ARG A N 1
ATOM 1372 C CA . ARG A 1 181 ? -5.612 18.247 29.440 1.00 41.47 181 ARG A CA 1
ATOM 1373 C C . ARG A 1 181 ? -5.227 19.192 28.309 1.00 41.47 181 ARG A C 1
ATOM 1375 O O . ARG A 1 181 ? -4.085 19.643 28.259 1.00 41.47 181 ARG A 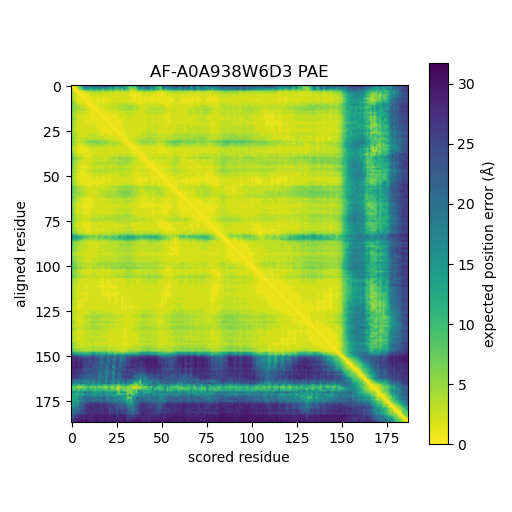O 1
ATOM 1382 N N . LEU A 1 182 ? -6.181 19.502 27.433 1.00 46.16 182 LEU A N 1
ATOM 1383 C CA . LEU A 1 182 ? -6.075 20.651 26.539 1.00 46.16 182 LEU A CA 1
ATOM 1384 C C . LEU A 1 182 ? -5.935 21.900 27.415 1.00 46.16 182 LEU A C 1
ATOM 1386 O O . LEU A 1 182 ? -6.830 22.206 28.202 1.00 46.16 182 LEU A O 1
ATOM 1390 N N . VAL A 1 183 ? -4.804 22.594 27.304 1.00 43.94 183 VAL A N 1
ATOM 1391 C CA . VAL A 1 183 ? -4.681 23.955 27.824 1.00 43.94 183 VAL A CA 1
ATOM 1392 C C . VAL A 1 183 ? -5.530 24.813 26.893 1.00 43.94 183 VAL A C 1
ATOM 1394 O O . VAL A 1 183 ? -5.093 25.168 25.803 1.00 43.94 183 VAL A O 1
ATOM 1397 N N . GLN A 1 184 ? -6.793 25.032 27.258 1.00 43.38 184 GLN A N 1
ATOM 1398 C CA . GLN A 1 184 ? -7.566 26.112 26.663 1.00 43.38 184 GLN A CA 1
ATOM 1399 C C . GLN A 1 184 ? -6.975 27.424 27.177 1.00 43.38 184 GLN A C 1
ATOM 1401 O O . GLN A 1 184 ? -6.844 27.602 28.387 1.00 43.38 184 GLN A O 1
ATOM 1406 N N . ASP A 1 185 ? -6.598 28.288 26.235 1.00 46.00 185 ASP A N 1
ATOM 1407 C CA . ASP A 1 185 ? -6.266 29.690 26.463 1.00 46.00 185 ASP A CA 1
ATOM 1408 C C . ASP A 1 185 ? -7.372 30.353 27.298 1.00 46.00 185 ASP A C 1
ATOM 1410 O O . ASP A 1 185 ? -8.530 30.429 26.875 1.00 46.00 185 ASP A O 1
ATOM 1414 N N . GLU A 1 186 ? -7.016 30.822 28.494 1.00 37.34 186 GLU A N 1
ATOM 1415 C CA . GLU A 1 186 ? -7.828 31.774 29.245 1.00 37.34 186 GLU A CA 1
ATOM 1416 C C . GLU A 1 186 ? -7.513 33.196 28.761 1.00 37.34 186 GLU A C 1
ATOM 1418 O O . GLU A 1 186 ? -6.374 33.643 28.865 1.00 37.34 186 GLU A O 1
ATOM 1423 N N . ALA A 1 187 ? -8.580 33.845 28.277 1.00 39.88 187 ALA A N 1
ATOM 1424 C CA . ALA A 1 187 ? -8.930 35.273 28.344 1.00 39.88 187 ALA A CA 1
ATOM 1425 C C . ALA A 1 187 ? -7.936 36.340 27.843 1.00 39.88 187 ALA A C 1
ATOM 1427 O O . ALA A 1 187 ? -6.930 36.630 28.527 1.00 39.88 187 ALA A O 1
#

Nearest PDB structures (foldseek):
  4jen-assembly2_C-2  TM=7.166E-01  e=2.133E-03  Clostridium botulinum A str. ATCC 19397
  4jen-assembly1_B  TM=6.985E-01  e=6.528E-03  Clostridium botulinum A str. ATCC 19397
  4jem-assembly1_A  TM=6.325E-01  e=8.370E-03  Streptomyces rimofaciens
  4ohb-assembly1_A  TM=5.945E-01  e=1.008E-02  Streptomyces rimofaciens
  6rxm-assembly3_C  TM=5.992E-01  e=5.380E-01  Escherichia coli K-12

Foldseek 3Di:
DADAAEEEEEDDPVCVVLVVLQVVLVLVQLDFFKYFYHYPPDLPSLLVHQAYEYEAEQADDPPSVSSVVSNVVNVHHYHAEYEDDHHDPRSVVVCVVVVVDPYDYAPDSLSSSLSVLLVVLVVCLVVVVNGVQDPVNNVSSVVVNVVSVVDDDDDDDDDDDDDDGTDIDHGPPRPDDVPDDPPDDDD

pLDDT: mean 85.04, std 18.36, range [37.34, 98.12]

Solvent-accessible surface area (backbone atoms only — not comparable to full-atom values): 11102 Å² total; per-residue (Å²): 127,46,50,63,50,28,38,30,42,37,43,46,83,91,41,48,69,56,53,52,50,48,57,51,51,62,75,67,42,94,57,85,59,31,35,40,41,45,47,60,88,49,63,80,58,46,77,72,32,64,34,36,36,38,50,42,61,45,53,77,44,90,58,41,68,60,41,52,52,50,28,58,77,65,68,41,54,71,49,37,34,34,49,77,73,79,53,43,75,66,23,48,50,52,51,60,80,46,59,88,53,78,66,40,83,19,88,44,69,72,46,42,51,43,53,52,52,40,52,51,42,53,51,47,62,78,40,21,78,59,47,60,52,46,74,71,47,47,52,47,41,54,54,47,46,62,46,53,78,69,62,74,91,77,83,86,77,86,93,77,90,77,78,92,84,60,54,73,46,81,16,89,88,61,72,64,60,97,82,74,73,82,84,73,84,78,131